Protein AF-A0A822AVG0-F1 (afdb_monomer_lite)

Secondary structure (DSSP, 8-state):
--EEEES---GGG---TTEEE-GGGTT-HHHHHHHHHHH--SEEEESS--B-HHHHHHHHHHS-TTSPEEEEESSS--TTB-HHHHHHTTEEEEE-TTTTHHHHHHHHHHHTTPPPTTS--EEEEE--SHHHHHHHHHHHHTT-EEEEE-GGG--S-HHHHHHHHHHTT--STTEEEPSSHHHHHTT-SEEEE---GGG--SGGGSB-HHHHHSSPTT-EEEE-S-GGGB-HHHHHHHHHHHHTTS-EEEE-STT---B-

Sequence (260 aa):
MQVLIAYPFKSEICNRDQLIYLPELVQDEPSLRVAIRQHRPHVIIVGNNSVESETLDLWRAIMSYDVQLTLIRRGSSLSRINVRRAKQLNINVLNTLSVNSRFVVEYMIEHLHLPNSDTCSTIGIIGSGAIGRRIAYRLSTAKHKVNVYSPSLTNPDESVRKKIRRSKGSDLPNINISMTPEQAVINATHVVIAVDADSVTNVNEQLSKEFFQIIPNGARIVSVTEFRVFAEVALDILIERVRQGQISARLDSHAFDIIT

Structure (mmCIF, N/CA/C/O backbone):
data_AF-A0A822AVG0-F1
#
_entry.id   AF-A0A822AVG0-F1
#
loop_
_atom_site.group_PDB
_atom_site.id
_atom_site.type_symbol
_atom_site.label_atom_id
_atom_site.label_alt_id
_atom_site.label_comp_id
_atom_site.label_asym_id
_atom_site.label_entity_id
_atom_site.label_seq_id
_atom_site.pdbx_PDB_ins_code
_atom_site.Cartn_x
_atom_site.Cartn_y
_atom_site.Cartn_z
_atom_site.occupancy
_atom_site.B_iso_or_equiv
_atom_site.auth_seq_id
_atom_site.auth_comp_id
_atom_site.auth_asym_id
_atom_site.auth_atom_id
_atom_site.pdbx_PDB_model_num
ATOM 1 N N . MET A 1 1 ? 5.640 -0.447 -33.059 1.00 82.62 1 MET A N 1
ATOM 2 C CA . MET A 1 1 ? 5.998 -0.304 -31.632 1.00 82.62 1 MET A CA 1
ATOM 3 C C . MET A 1 1 ? 5.853 -1.674 -30.989 1.00 82.62 1 MET A C 1
ATOM 5 O O . MET A 1 1 ? 4.733 -2.143 -30.884 1.00 82.62 1 MET A O 1
ATOM 9 N N . GLN A 1 2 ? 6.947 -2.343 -30.623 1.00 90.81 2 GLN A N 1
ATOM 10 C CA . GLN A 1 2 ? 6.867 -3.699 -30.054 1.00 90.81 2 GLN A CA 1
ATOM 11 C C . GLN A 1 2 ? 6.574 -3.666 -28.551 1.00 90.81 2 GLN A C 1
ATOM 13 O O . GLN A 1 2 ? 7.173 -2.867 -27.825 1.00 90.81 2 GLN A O 1
ATOM 18 N N . VAL A 1 3 ? 5.677 -4.537 -28.092 1.00 93.19 3 VAL A N 1
ATOM 19 C CA . VAL A 1 3 ? 5.259 -4.644 -26.690 1.00 93.19 3 VAL A CA 1
ATOM 20 C C . VAL A 1 3 ? 5.564 -6.047 -26.179 1.00 93.19 3 VAL A C 1
ATOM 22 O O . VAL A 1 3 ? 5.028 -7.013 -26.708 1.00 93.19 3 VAL A O 1
ATOM 25 N N . LEU A 1 4 ? 6.385 -6.156 -25.137 1.00 94.19 4 LEU A N 1
ATOM 26 C CA . LEU A 1 4 ? 6.641 -7.406 -24.424 1.00 94.19 4 LEU A CA 1
ATOM 27 C C . LEU A 1 4 ? 5.761 -7.478 -23.174 1.00 94.19 4 LEU A C 1
ATOM 29 O O . LEU A 1 4 ? 5.794 -6.576 -22.340 1.00 94.19 4 LEU A O 1
ATOM 33 N N . ILE A 1 5 ? 4.997 -8.554 -23.025 1.00 93.12 5 ILE A N 1
ATOM 34 C CA . ILE A 1 5 ? 4.143 -8.825 -21.869 1.00 93.12 5 ILE A CA 1
ATOM 35 C C . ILE A 1 5 ? 4.718 -10.023 -21.111 1.00 93.12 5 ILE A C 1
ATOM 37 O O . ILE A 1 5 ? 4.594 -11.160 -21.555 1.00 93.12 5 ILE A O 1
ATOM 41 N N . ALA A 1 6 ? 5.327 -9.750 -19.957 1.00 92.38 6 ALA A N 1
ATOM 42 C CA . ALA A 1 6 ? 6.040 -10.714 -19.117 1.00 92.38 6 ALA A CA 1
ATOM 43 C C . ALA A 1 6 ? 5.231 -11.105 -17.865 1.00 92.38 6 ALA A C 1
ATOM 45 O O . ALA A 1 6 ? 5.738 -11.074 -16.741 1.00 92.38 6 ALA A O 1
ATOM 46 N N . TYR A 1 7 ? 3.929 -11.364 -18.029 1.00 87.44 7 TYR A N 1
ATOM 47 C CA . TYR A 1 7 ? 3.066 -11.841 -16.947 1.00 87.44 7 TYR A CA 1
ATOM 48 C C . TYR A 1 7 ? 1.785 -12.520 -17.458 1.00 87.44 7 TYR A C 1
ATOM 50 O O . TYR A 1 7 ? 1.321 -12.206 -18.556 1.00 87.44 7 TYR A O 1
ATOM 58 N N . PRO A 1 8 ? 1.161 -13.405 -16.657 1.00 83.69 8 PRO A N 1
ATOM 59 C CA . PRO A 1 8 ? -0.116 -14.024 -17.007 1.00 83.69 8 PRO A CA 1
ATOM 60 C C . PRO A 1 8 ? -1.239 -12.993 -17.201 1.00 83.69 8 PRO A C 1
ATOM 62 O O . PRO A 1 8 ? -1.485 -12.151 -16.333 1.00 83.69 8 PRO A O 1
ATOM 65 N N . PHE A 1 9 ? -1.958 -13.083 -18.322 1.00 75.69 9 PHE A N 1
ATOM 66 C CA . PHE A 1 9 ? -3.086 -12.217 -18.664 1.00 75.69 9 PHE A CA 1
ATOM 67 C C . PHE A 1 9 ? -4.211 -13.059 -19.277 1.00 75.69 9 PHE A C 1
ATOM 69 O O . PHE A 1 9 ? -3.954 -14.138 -19.805 1.00 75.69 9 PHE A O 1
ATOM 76 N N . LYS A 1 10 ? -5.467 -12.593 -19.209 1.00 66.56 10 LYS A N 1
ATOM 77 C CA . LYS A 1 10 ? -6.568 -13.277 -19.908 1.00 66.56 10 LYS A CA 1
ATOM 78 C C . LYS A 1 10 ? -6.356 -13.142 -21.421 1.00 66.56 10 LYS A C 1
ATOM 80 O O . LYS A 1 10 ? -6.122 -12.042 -21.913 1.00 66.56 10 LYS A O 1
ATOM 85 N N . SER A 1 11 ? -6.425 -14.258 -22.141 1.00 54.50 11 SER A N 1
ATOM 86 C CA . SER A 1 11 ? -5.959 -14.455 -23.527 1.00 54.50 11 SER A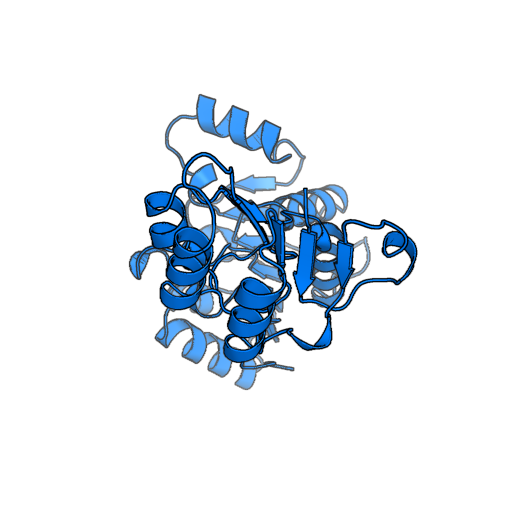 CA 1
ATOM 87 C C . SER A 1 11 ? -6.578 -13.540 -24.597 1.00 54.50 11 SER A C 1
ATOM 89 O O . SER A 1 11 ? -6.061 -13.463 -25.708 1.00 54.50 11 SER A O 1
ATOM 91 N N . GLU A 1 12 ? -7.628 -12.791 -24.269 1.00 62.69 12 GLU A N 1
ATOM 92 C CA . GLU A 1 12 ? -8.439 -11.988 -25.197 1.00 62.69 12 GLU A CA 1
ATOM 93 C C . GLU A 1 12 ? -7.701 -10.787 -25.832 1.00 62.69 12 GLU A C 1
ATOM 95 O O . GLU A 1 12 ? -8.179 -10.233 -26.818 1.00 62.69 12 GLU A O 1
ATOM 100 N N . ILE A 1 13 ? -6.528 -10.383 -25.321 1.00 58.72 13 ILE A N 1
ATOM 101 C CA . ILE A 1 13 ? -5.760 -9.223 -25.834 1.00 58.72 13 ILE A CA 1
ATOM 102 C C . ILE A 1 13 ? -4.625 -9.625 -26.809 1.00 58.72 13 ILE A C 1
ATOM 104 O O . ILE A 1 13 ? -4.024 -8.763 -27.449 1.00 58.72 13 ILE A O 1
ATOM 108 N N . CYS A 1 14 ? -4.340 -10.920 -26.991 1.00 55.25 14 CYS A N 1
ATOM 109 C CA . CYS A 1 14 ? -3.080 -11.373 -27.607 1.00 55.25 14 CYS A CA 1
ATOM 110 C C . CYS A 1 14 ? -3.028 -11.3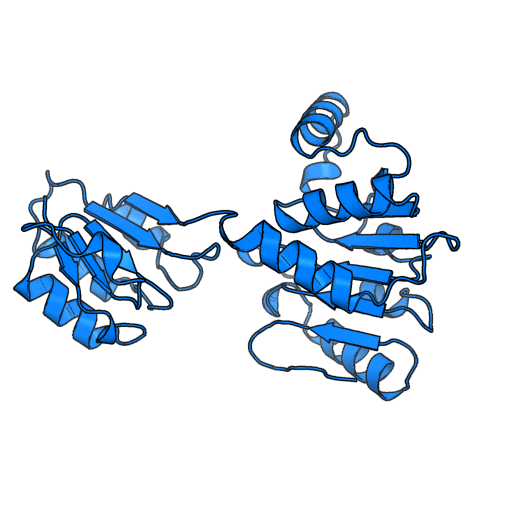78 -29.151 1.00 55.25 14 CYS A C 1
ATOM 112 O O . CYS A 1 14 ? -1.978 -11.679 -29.707 1.00 55.25 14 CYS A O 1
ATOM 114 N N . ASN A 1 15 ? -4.091 -10.996 -29.865 1.00 55.25 15 ASN A N 1
ATOM 115 C CA . ASN A 1 15 ? -4.113 -11.024 -31.339 1.00 55.25 15 ASN A CA 1
ATOM 116 C C . ASN A 1 15 ? -3.668 -9.699 -31.979 1.00 55.25 15 ASN A C 1
ATOM 118 O O . ASN A 1 15 ? -4.437 -9.054 -32.694 1.00 55.25 15 ASN A O 1
ATOM 122 N N . ARG A 1 16 ? -2.433 -9.256 -31.717 1.00 66.88 16 ARG A N 1
ATOM 123 C CA . ARG A 1 16 ? -1.828 -8.122 -32.439 1.00 66.88 16 ARG A CA 1
ATOM 124 C C . ARG A 1 16 ? -0.379 -8.434 -32.796 1.00 66.88 16 ARG A C 1
ATOM 126 O O . ARG A 1 16 ? 0.407 -8.708 -31.899 1.00 66.88 16 ARG A O 1
ATOM 133 N N . ASP A 1 17 ? -0.010 -8.274 -34.068 1.00 68.00 17 ASP A N 1
ATOM 134 C CA . ASP A 1 17 ? 1.310 -8.615 -34.647 1.00 68.00 17 ASP A CA 1
ATOM 135 C C . ASP A 1 17 ? 2.531 -7.938 -33.983 1.00 68.00 17 ASP A C 1
ATOM 137 O O . ASP A 1 17 ? 3.675 -8.237 -34.308 1.00 68.00 17 ASP A O 1
ATOM 141 N N . GLN A 1 18 ? 2.313 -6.995 -33.063 1.00 80.88 18 GLN A N 1
ATOM 142 C CA . GLN A 1 18 ? 3.363 -6.255 -32.352 1.00 80.88 18 GLN A CA 1
ATOM 143 C C . GLN A 1 18 ? 3.478 -6.637 -30.867 1.00 80.88 18 GLN A C 1
ATOM 145 O O . GLN A 1 18 ? 4.214 -5.984 -30.123 1.00 80.88 18 GLN A O 1
ATOM 150 N N . LEU A 1 19 ? 2.733 -7.654 -30.427 1.00 87.81 19 LEU A N 1
ATOM 151 C CA . LEU A 1 19 ? 2.650 -8.090 -29.038 1.00 87.81 19 LEU A CA 1
ATOM 152 C C . LEU A 1 19 ? 3.387 -9.423 -28.866 1.00 87.81 19 LEU A C 1
ATOM 154 O O . LEU A 1 19 ? 3.041 -10.427 -29.478 1.00 87.81 19 LEU A O 1
ATOM 158 N N . ILE A 1 20 ? 4.398 -9.419 -28.005 1.00 91.56 20 ILE A N 1
ATOM 159 C CA . ILE A 1 20 ? 5.159 -10.598 -27.596 1.00 91.56 20 ILE A CA 1
ATOM 160 C C . ILE A 1 20 ? 4.657 -11.001 -26.216 1.00 91.56 20 ILE A C 1
ATOM 162 O O . ILE A 1 20 ? 4.825 -10.258 -25.247 1.00 91.56 20 ILE A O 1
ATOM 166 N N . TYR A 1 21 ? 3.996 -12.150 -26.135 1.00 91.62 21 TYR A N 1
ATOM 167 C CA . TYR A 1 21 ? 3.395 -12.651 -24.906 1.00 91.62 21 TYR A CA 1
ATOM 168 C C . TYR A 1 21 ? 4.228 -13.802 -24.344 1.00 91.62 21 TYR A C 1
ATOM 170 O O . TYR A 1 21 ? 4.223 -14.887 -24.914 1.00 91.62 21 TYR A O 1
ATOM 178 N N . LEU A 1 22 ? 4.938 -13.542 -23.243 1.00 92.06 22 LEU A N 1
ATOM 179 C CA . LEU A 1 22 ? 5.837 -14.489 -22.575 1.00 92.06 22 LEU A CA 1
ATOM 180 C C . LEU A 1 22 ? 5.531 -14.497 -21.062 1.00 92.06 22 LEU A C 1
ATOM 182 O O . LEU A 1 22 ? 6.293 -13.950 -20.256 1.00 92.06 22 LEU A O 1
ATOM 186 N N . PRO A 1 23 ? 4.351 -15.002 -20.649 1.00 89.62 23 PRO A N 1
ATOM 187 C CA . PRO A 1 23 ? 3.903 -14.968 -19.255 1.00 89.62 23 PRO A CA 1
ATOM 188 C C . PRO A 1 23 ? 4.793 -15.760 -18.294 1.00 89.62 23 PRO A C 1
ATOM 190 O O . PRO A 1 23 ? 4.813 -15.452 -17.102 1.00 89.62 23 PRO A O 1
ATOM 193 N N . GLU A 1 24 ? 5.523 -16.749 -18.802 1.00 91.12 24 GLU A N 1
ATOM 194 C CA . GLU A 1 24 ? 6.489 -17.569 -18.075 1.00 91.12 24 GLU A CA 1
ATOM 195 C C . GLU A 1 24 ? 7.666 -16.761 -17.522 1.00 91.12 24 GLU A C 1
ATOM 197 O O . GLU A 1 24 ? 8.296 -17.189 -16.563 1.00 91.12 24 GLU A O 1
ATOM 202 N N . LEU A 1 25 ? 7.918 -15.559 -18.053 1.00 91.62 25 LEU A N 1
ATOM 203 C CA . LEU A 1 25 ? 8.977 -14.672 -17.568 1.00 91.62 25 LEU A CA 1
ATOM 204 C C . LEU A 1 25 ? 8.644 -14.006 -16.229 1.00 91.62 25 LEU A C 1
ATOM 206 O O . LEU A 1 25 ? 9.452 -13.236 -15.711 1.00 91.62 25 LEU A O 1
ATOM 210 N N . VAL A 1 26 ? 7.449 -14.216 -15.670 1.00 88.25 26 VAL A N 1
ATOM 211 C CA . VAL A 1 26 ? 7.067 -13.631 -14.381 1.00 88.25 26 VAL A CA 1
ATOM 212 C C . VAL A 1 26 ? 8.057 -14.056 -13.290 1.00 88.25 26 VAL A C 1
ATOM 214 O O . VAL A 1 26 ? 8.331 -15.233 -13.114 1.00 88.25 26 VAL A O 1
ATOM 217 N N . GLN A 1 27 ? 8.604 -13.085 -12.553 1.00 87.56 27 GLN A N 1
ATOM 218 C CA . GLN A 1 27 ? 9.637 -13.301 -11.520 1.00 87.56 27 GLN A CA 1
ATOM 219 C C . GLN A 1 27 ? 10.991 -13.863 -12.012 1.00 87.56 27 GLN A C 1
ATOM 221 O O . GLN A 1 27 ? 11.903 -13.965 -11.197 1.00 87.56 27 GLN A O 1
ATOM 226 N N . ASP A 1 28 ? 11.175 -14.120 -13.310 1.00 92.44 28 ASP A N 1
ATOM 227 C CA . ASP A 1 28 ? 12.444 -14.569 -13.898 1.00 92.44 28 ASP A CA 1
ATOM 228 C C . ASP A 1 28 ? 13.149 -13.409 -14.621 1.00 92.44 28 ASP A C 1
ATOM 230 O O . ASP A 1 28 ? 12.998 -13.176 -15.823 1.00 92.44 28 ASP A O 1
ATOM 234 N N . GLU A 1 29 ? 13.894 -12.614 -13.853 1.00 92.56 29 GLU A N 1
ATOM 235 C CA . GLU A 1 29 ? 14.607 -11.453 -14.387 1.00 92.56 29 GLU A CA 1
ATOM 236 C C . GLU A 1 29 ? 15.725 -11.814 -15.395 1.00 92.56 29 GLU A C 1
ATOM 238 O O . GLU A 1 29 ? 15.829 -11.137 -16.425 1.00 92.56 29 GLU A O 1
ATOM 243 N N . PRO A 1 30 ? 16.548 -12.864 -15.186 1.00 95.56 30 PRO A N 1
ATOM 244 C CA . PRO A 1 30 ? 17.511 -13.309 -16.194 1.00 95.56 30 PRO A CA 1
ATOM 245 C C . PRO A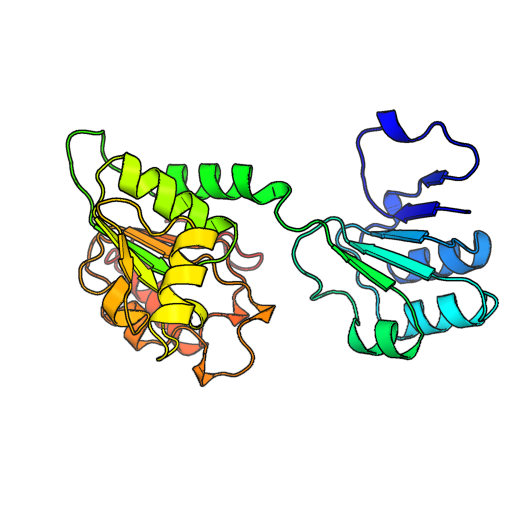 1 30 ? 16.869 -13.634 -17.548 1.00 95.56 30 PRO A C 1
ATOM 247 O O . PRO A 1 30 ? 17.327 -13.123 -18.575 1.00 95.56 30 PRO A O 1
ATOM 250 N N . SER A 1 31 ? 15.783 -14.412 -17.568 1.00 96.00 31 SER A N 1
ATOM 251 C CA . SER A 1 31 ? 15.084 -14.736 -18.819 1.00 96.00 31 SER A CA 1
ATOM 252 C C . SER A 1 31 ? 14.402 -13.506 -19.424 1.00 96.00 31 SER A C 1
ATOM 254 O O . SER A 1 31 ? 14.393 -13.342 -20.646 1.00 96.00 31 SER A O 1
ATOM 256 N N . LEU A 1 32 ? 13.924 -12.570 -18.594 1.00 96.62 32 LEU A N 1
ATOM 257 C CA . LEU A 1 32 ? 13.435 -11.273 -19.065 1.00 96.62 32 LEU A CA 1
ATOM 258 C C . LEU A 1 32 ? 14.524 -10.491 -19.820 1.00 96.62 32 LEU A C 1
ATOM 260 O O . LEU A 1 32 ? 14.247 -9.953 -20.892 1.00 96.62 32 LEU A O 1
ATOM 264 N N . ARG A 1 33 ? 15.774 -10.466 -19.334 1.00 97.19 33 ARG A N 1
ATOM 265 C CA . ARG A 1 33 ? 16.897 -9.830 -20.055 1.00 97.19 33 ARG A CA 1
ATOM 266 C C . ARG A 1 33 ? 17.169 -10.494 -21.404 1.00 97.19 33 ARG A C 1
ATOM 268 O O . ARG A 1 33 ? 17.451 -9.792 -22.379 1.00 97.19 33 ARG A O 1
ATOM 275 N N . VAL A 1 34 ? 17.074 -11.822 -21.478 1.00 97.25 34 VAL A N 1
ATOM 276 C CA . VAL A 1 34 ? 17.221 -12.567 -22.740 1.00 97.25 34 VAL A CA 1
ATOM 277 C C . VAL A 1 34 ? 16.126 -12.163 -23.730 1.00 97.25 34 VAL A C 1
ATOM 279 O O . VAL A 1 34 ? 16.442 -11.773 -24.856 1.00 97.25 34 VAL A O 1
ATOM 282 N N . ALA A 1 35 ? 14.865 -12.147 -23.295 1.00 96.12 35 ALA A N 1
ATOM 283 C CA . ALA A 1 35 ? 13.735 -11.738 -24.126 1.00 96.12 35 ALA A CA 1
ATOM 284 C C . ALA A 1 35 ? 13.864 -10.282 -24.610 1.00 96.12 35 ALA A C 1
ATOM 286 O O . ALA A 1 35 ? 13.612 -9.982 -25.778 1.00 96.12 35 ALA A O 1
ATOM 287 N N . ILE A 1 36 ? 14.329 -9.369 -23.749 1.00 96.94 36 ILE A N 1
ATOM 288 C CA . ILE A 1 36 ? 14.591 -7.972 -24.122 1.00 96.94 36 ILE A CA 1
ATOM 289 C C . ILE A 1 36 ? 15.630 -7.889 -25.250 1.00 96.94 36 ILE A C 1
ATOM 291 O O . ILE A 1 36 ? 15.407 -7.166 -26.223 1.00 96.94 36 ILE A O 1
ATOM 295 N N . ARG A 1 37 ? 16.735 -8.649 -25.172 1.00 96.62 37 ARG A N 1
ATOM 296 C CA . ARG A 1 37 ? 17.758 -8.686 -26.238 1.00 96.62 37 ARG A CA 1
ATOM 297 C C . ARG A 1 37 ? 17.200 -9.207 -27.559 1.00 96.62 37 ARG A C 1
ATOM 299 O O . ARG A 1 37 ? 17.516 -8.647 -28.608 1.00 96.62 37 ARG A O 1
ATOM 306 N N . GLN A 1 38 ? 16.410 -10.277 -27.496 1.00 95.81 38 GLN A N 1
ATOM 307 C CA . GLN A 1 38 ? 15.860 -10.952 -28.671 1.00 95.81 38 GLN A CA 1
ATOM 308 C C . GLN A 1 38 ? 14.816 -10.096 -29.386 1.00 95.81 38 GLN A C 1
ATOM 310 O O . GLN A 1 38 ? 14.837 -9.989 -30.610 1.00 95.81 38 GLN A O 1
ATOM 315 N N . HIS A 1 39 ? 13.932 -9.457 -28.623 1.00 94.62 39 HIS A N 1
ATOM 316 C CA . HIS A 1 39 ? 12.754 -8.805 -29.180 1.00 94.62 39 HIS A CA 1
ATOM 317 C C . HIS A 1 39 ? 12.850 -7.282 -29.263 1.00 94.62 39 HIS A C 1
ATOM 319 O O . HIS A 1 39 ? 12.090 -6.669 -30.002 1.00 94.62 39 HIS A O 1
ATOM 325 N N . ARG A 1 40 ? 13.779 -6.647 -28.537 1.00 94.88 40 ARG A N 1
ATOM 326 C CA . ARG A 1 40 ? 13.971 -5.184 -28.547 1.00 94.88 40 ARG A CA 1
ATOM 327 C C . ARG A 1 40 ? 12.648 -4.407 -28.363 1.00 94.88 40 ARG A C 1
ATOM 329 O O . ARG A 1 40 ? 12.273 -3.577 -29.202 1.00 94.88 40 ARG A O 1
ATOM 336 N N . PRO A 1 41 ? 11.889 -4.691 -27.287 1.00 95.69 41 PRO A N 1
ATOM 337 C CA . PRO A 1 41 ? 10.585 -4.077 -27.078 1.00 95.69 41 PRO A CA 1
ATOM 338 C C . PRO A 1 41 ? 10.710 -2.570 -26.822 1.00 95.69 41 PRO A C 1
ATOM 340 O O . PRO A 1 41 ? 11.667 -2.101 -26.214 1.00 95.69 41 PRO A O 1
ATOM 343 N N . HIS A 1 42 ? 9.708 -1.804 -27.248 1.00 95.94 42 HIS A N 1
ATOM 344 C CA . HIS A 1 42 ? 9.568 -0.380 -26.909 1.00 95.94 42 HIS A CA 1
ATOM 345 C C . HIS A 1 42 ? 8.819 -0.214 -25.582 1.00 95.94 42 HIS A C 1
ATOM 347 O O . HIS A 1 42 ? 9.052 0.723 -24.819 1.00 95.94 42 HIS A O 1
ATOM 353 N N . VAL A 1 43 ? 7.914 -1.153 -25.302 1.00 95.88 43 VAL A N 1
ATOM 354 C CA . VAL A 1 43 ? 7.126 -1.206 -24.076 1.00 95.88 43 VAL A CA 1
ATOM 355 C C . VAL A 1 43 ? 7.301 -2.576 -23.444 1.00 95.88 43 VAL A C 1
ATOM 357 O O . VAL A 1 43 ? 7.163 -3.589 -24.127 1.00 95.88 43 VAL A O 1
ATOM 360 N N . ILE A 1 44 ? 7.568 -2.613 -22.144 1.00 96.06 44 ILE A N 1
ATOM 361 C CA . ILE A 1 44 ? 7.569 -3.850 -21.361 1.00 96.06 44 ILE A CA 1
ATOM 362 C C . ILE A 1 44 ? 6.459 -3.739 -20.327 1.00 96.06 44 ILE A C 1
ATOM 364 O O . ILE A 1 44 ? 6.390 -2.755 -19.593 1.00 96.06 44 ILE A O 1
ATOM 368 N N . ILE A 1 45 ? 5.595 -4.746 -20.254 1.00 93.88 45 ILE A N 1
ATOM 369 C CA . ILE A 1 45 ? 4.560 -4.859 -19.232 1.00 93.88 45 ILE A CA 1
ATOM 370 C C . ILE A 1 45 ? 4.915 -6.020 -18.311 1.00 93.88 45 ILE A C 1
ATOM 372 O O . ILE A 1 45 ? 4.988 -7.166 -18.753 1.00 93.88 45 ILE A O 1
ATOM 376 N N . VAL A 1 46 ? 5.120 -5.723 -17.030 1.00 94.00 46 VAL A N 1
ATOM 377 C CA . VAL A 1 46 ? 5.551 -6.695 -16.018 1.00 94.00 46 VAL A CA 1
ATOM 378 C C . VAL A 1 46 ? 4.504 -6.918 -14.932 1.00 94.00 46 VAL A C 1
ATOM 380 O O . VAL A 1 46 ? 3.793 -6.006 -14.488 1.00 94.00 46 VAL A O 1
ATOM 383 N N . GLY A 1 47 ? 4.454 -8.161 -14.465 1.00 88.69 47 GLY A N 1
ATOM 384 C CA . GLY A 1 47 ? 3.755 -8.578 -13.260 1.00 88.69 47 GLY A CA 1
ATOM 385 C C . GLY A 1 47 ? 4.677 -8.393 -12.062 1.00 88.69 47 GLY A C 1
ATOM 386 O O . GLY A 1 47 ? 5.247 -7.323 -11.874 1.00 88.69 47 GLY A O 1
ATOM 387 N N . ASN A 1 48 ? 4.841 -9.428 -11.243 1.00 85.31 48 ASN A N 1
ATOM 388 C CA . ASN A 1 48 ? 5.625 -9.369 -10.005 1.00 85.31 48 ASN A CA 1
ATOM 389 C C . ASN A 1 48 ? 7.158 -9.454 -10.203 1.00 85.31 48 ASN A C 1
ATOM 391 O O . ASN A 1 48 ? 7.877 -9.890 -9.303 1.00 85.31 48 ASN A O 1
ATOM 395 N N . ASN A 1 49 ? 7.654 -9.089 -11.384 1.00 91.38 49 ASN A N 1
ATOM 396 C CA . ASN A 1 49 ? 9.066 -9.142 -11.755 1.00 91.38 49 ASN A CA 1
ATOM 397 C C . ASN A 1 49 ? 9.899 -8.141 -10.944 1.00 91.38 49 ASN A C 1
ATOM 399 O O . ASN A 1 49 ? 9.417 -7.041 -10.663 1.00 91.38 49 ASN A O 1
ATOM 403 N N . SER A 1 50 ? 11.147 -8.513 -10.632 1.00 91.50 50 SER A N 1
ATOM 404 C CA . SER A 1 50 ? 12.185 -7.519 -10.337 1.00 91.50 50 SER A CA 1
ATOM 405 C C . SER A 1 50 ? 12.689 -6.926 -11.645 1.00 91.50 50 SER A C 1
ATOM 407 O O . SER A 1 50 ? 12.839 -7.648 -12.632 1.00 91.50 50 SER A O 1
ATOM 409 N N . VAL A 1 51 ? 12.893 -5.613 -11.665 1.00 95.81 51 VAL A N 1
ATOM 410 C CA . VAL A 1 51 ? 13.505 -4.893 -12.784 1.00 95.81 51 VAL A CA 1
ATOM 411 C C . VAL A 1 51 ? 14.585 -3.984 -12.213 1.00 95.81 51 VAL A C 1
ATOM 413 O O . VAL A 1 51 ? 14.350 -2.815 -11.885 1.00 95.81 51 VAL A O 1
ATOM 416 N N . GLU A 1 52 ? 15.767 -4.568 -12.065 1.00 95.81 52 GLU A N 1
ATOM 417 C CA . GLU A 1 52 ? 16.946 -3.939 -11.490 1.00 95.81 52 GLU A CA 1
ATOM 418 C C . GLU A 1 52 ? 17.694 -3.075 -12.511 1.00 95.81 52 GLU A C 1
ATOM 420 O O . GLU A 1 52 ? 17.413 -3.079 -13.716 1.00 95.81 52 GLU A O 1
ATOM 425 N N . SER A 1 53 ? 18.691 -2.331 -12.022 1.00 97.38 53 SER A N 1
ATOM 426 C CA . SER A 1 53 ? 19.535 -1.462 -12.851 1.00 97.38 53 SER A CA 1
ATOM 427 C C . SER A 1 53 ? 20.129 -2.190 -14.054 1.00 97.38 53 SER A C 1
ATOM 429 O O . SER A 1 53 ? 20.064 -1.655 -15.153 1.00 97.38 53 SER A O 1
ATOM 431 N N . GLU A 1 54 ? 20.631 -3.417 -13.873 1.00 97.12 54 GLU A N 1
ATOM 432 C CA . GLU A 1 54 ? 21.248 -4.204 -14.950 1.00 97.12 54 GLU A CA 1
ATOM 433 C C . GLU A 1 54 ? 20.275 -4.439 -16.116 1.00 97.12 54 GLU A C 1
ATOM 435 O O . GLU A 1 54 ? 20.630 -4.272 -17.284 1.00 97.12 54 GLU A O 1
ATOM 440 N N . THR A 1 55 ? 19.022 -4.777 -15.806 1.00 97.88 55 THR A N 1
ATOM 441 C CA . THR A 1 55 ? 17.974 -5.005 -16.804 1.00 97.88 55 THR A CA 1
ATOM 442 C C . THR A 1 55 ? 17.619 -3.711 -17.540 1.00 97.88 55 THR A C 1
ATOM 444 O O . THR A 1 55 ? 17.477 -3.715 -18.765 1.00 97.88 55 THR A O 1
ATOM 447 N N . LEU A 1 56 ? 17.524 -2.589 -16.820 1.00 98.19 56 LEU A N 1
ATOM 448 C CA . LEU A 1 56 ? 17.235 -1.273 -17.401 1.00 98.19 56 LEU A CA 1
ATOM 449 C C . LEU A 1 56 ? 18.389 -0.756 -18.273 1.00 98.19 56 LEU A C 1
ATOM 451 O O . LEU A 1 56 ? 18.147 -0.226 -19.358 1.00 98.19 56 LEU A O 1
ATOM 455 N N . ASP A 1 57 ? 19.628 -0.936 -17.816 1.00 97.75 57 ASP A N 1
ATOM 456 C CA . ASP A 1 57 ? 20.852 -0.557 -18.524 1.00 97.75 57 ASP A CA 1
ATOM 457 C C . ASP A 1 57 ? 20.979 -1.324 -19.834 1.00 97.75 57 ASP A C 1
ATOM 459 O O . ASP A 1 57 ? 21.178 -0.727 -20.892 1.00 97.75 57 ASP A O 1
ATOM 463 N N . LEU A 1 58 ? 20.780 -2.642 -19.776 1.00 97.62 58 LEU A N 1
ATOM 464 C CA . LEU A 1 58 ? 20.742 -3.500 -20.952 1.00 97.62 58 LEU A CA 1
ATOM 465 C C . LEU A 1 58 ? 19.667 -3.046 -21.934 1.00 97.62 58 LEU A C 1
ATOM 467 O O . LEU A 1 58 ? 19.948 -2.914 -23.123 1.00 97.62 58 LEU A O 1
ATOM 471 N N . TRP A 1 59 ? 18.447 -2.798 -21.451 1.00 97.62 59 TRP A N 1
ATOM 472 C CA . TRP A 1 59 ? 17.342 -2.414 -22.321 1.00 97.62 59 TRP A CA 1
ATOM 473 C C . TRP A 1 59 ? 17.608 -1.080 -23.016 1.00 97.62 59 TRP A C 1
ATOM 475 O O . TRP A 1 59 ? 17.397 -0.958 -24.222 1.00 97.62 59 TRP A O 1
ATOM 485 N N . ARG A 1 60 ? 18.139 -0.096 -22.286 1.00 96.50 60 ARG A N 1
ATOM 486 C CA . ARG A 1 60 ? 18.518 1.185 -22.876 1.00 96.50 60 ARG A CA 1
ATOM 487 C C . ARG A 1 60 ? 19.677 1.045 -23.861 1.00 96.50 60 ARG A C 1
ATOM 489 O O . ARG A 1 60 ? 19.634 1.687 -24.898 1.00 96.50 60 ARG A O 1
ATOM 496 N N . ALA A 1 61 ? 20.682 0.221 -23.571 1.00 96.19 61 ALA A N 1
ATOM 497 C CA . ALA A 1 61 ? 21.862 0.070 -24.423 1.00 96.19 61 ALA A CA 1
ATOM 498 C C . ALA A 1 61 ? 21.560 -0.570 -25.789 1.00 96.19 61 ALA A C 1
ATOM 500 O O . ALA A 1 61 ? 22.242 -0.275 -26.767 1.00 96.19 61 ALA A O 1
ATOM 501 N N . ILE A 1 62 ? 20.556 -1.449 -25.870 1.00 95.38 62 ILE A N 1
ATOM 502 C CA . ILE A 1 62 ? 20.186 -2.121 -27.129 1.00 95.38 62 ILE A CA 1
ATOM 503 C C . ILE A 1 62 ? 19.180 -1.332 -27.979 1.00 95.38 62 ILE A C 1
ATOM 505 O O . ILE A 1 62 ? 18.910 -1.722 -29.116 1.00 95.38 62 ILE A O 1
ATOM 509 N N . MET A 1 63 ? 18.600 -0.266 -27.424 1.00 94.50 63 MET A N 1
ATOM 510 C CA . MET A 1 63 ? 17.619 0.591 -28.087 1.00 94.50 63 MET A CA 1
ATOM 511 C C . MET A 1 63 ? 18.259 1.937 -28.420 1.00 94.50 63 MET A C 1
ATOM 513 O O . MET A 1 63 ? 19.032 2.478 -27.632 1.00 94.50 63 MET A O 1
ATOM 517 N N . SER A 1 64 ? 17.915 2.519 -29.567 1.00 86.81 64 SER A N 1
ATOM 518 C CA . SER A 1 64 ? 18.377 3.866 -29.906 1.00 86.81 64 SER A CA 1
ATOM 519 C C . SER A 1 64 ? 17.892 4.891 -28.866 1.00 86.81 64 SER A C 1
ATOM 521 O O . SER A 1 64 ? 16.804 4.759 -28.297 1.00 86.81 64 SER A O 1
ATOM 523 N N . TYR A 1 65 ? 18.715 5.902 -28.571 1.00 82.62 65 TYR A N 1
ATOM 524 C CA . TYR A 1 65 ? 18.454 6.855 -27.481 1.00 82.62 65 TYR A CA 1
ATOM 525 C C . TYR A 1 65 ? 17.211 7.734 -27.719 1.00 82.62 65 TYR A C 1
ATOM 527 O O . TYR A 1 65 ? 16.562 8.165 -26.770 1.00 82.62 65 TYR A O 1
ATOM 535 N N . ASP A 1 66 ? 16.857 7.957 -28.982 1.00 86.12 66 ASP A N 1
ATOM 536 C CA . ASP A 1 66 ? 15.667 8.675 -29.447 1.00 86.12 66 ASP A CA 1
ATOM 537 C C . ASP A 1 66 ? 14.358 7.894 -29.234 1.00 86.12 66 ASP A C 1
ATOM 539 O O . ASP A 1 66 ? 13.272 8.475 -29.266 1.00 86.12 66 ASP A O 1
ATOM 543 N N . VAL A 1 67 ? 14.436 6.588 -28.962 1.00 90.81 67 VAL A N 1
ATOM 544 C CA . VAL A 1 67 ? 13.255 5.768 -28.693 1.00 90.81 67 VAL A CA 1
ATOM 545 C C . VAL A 1 67 ? 12.794 5.958 -27.250 1.00 90.81 67 VAL A C 1
ATOM 547 O O . VAL A 1 67 ? 13.485 5.615 -26.281 1.00 90.81 67 VAL A O 1
ATOM 550 N N . GLN A 1 68 ? 11.558 6.429 -27.099 1.00 94.31 68 GLN A N 1
ATOM 551 C CA . GLN A 1 68 ? 10.887 6.450 -25.806 1.00 94.31 68 GLN A CA 1
ATOM 552 C C . GLN A 1 68 ? 10.582 5.017 -25.352 1.00 94.31 68 GLN A C 1
ATOM 554 O O . GLN A 1 68 ? 9.777 4.317 -25.966 1.00 94.31 68 GLN A O 1
ATOM 559 N N . LEU A 1 69 ? 11.190 4.598 -24.241 1.00 97.75 69 LEU A N 1
ATOM 560 C CA . LEU A 1 69 ? 10.903 3.308 -23.610 1.00 97.75 69 LEU A CA 1
ATOM 561 C C . LEU A 1 69 ? 9.901 3.495 -22.477 1.00 97.75 69 LEU A C 1
ATOM 563 O O . LEU A 1 69 ? 9.950 4.501 -21.759 1.00 97.75 69 LEU A O 1
ATOM 567 N N . THR A 1 70 ? 8.997 2.527 -22.325 1.00 97.81 70 THR A N 1
ATOM 568 C CA . THR A 1 70 ? 7.965 2.545 -21.280 1.00 97.81 70 THR A CA 1
ATOM 569 C C . THR A 1 70 ? 7.876 1.206 -20.557 1.00 97.81 70 THR A C 1
ATOM 571 O O . THR A 1 70 ? 7.550 0.187 -21.160 1.00 97.81 70 THR A O 1
ATOM 574 N N . LEU A 1 71 ? 8.124 1.209 -19.251 1.00 97.06 71 LEU A N 1
ATOM 575 C CA . LEU A 1 71 ? 7.897 0.078 -18.357 1.00 97.06 71 LEU A CA 1
ATOM 576 C C . LEU A 1 71 ? 6.546 0.248 -17.659 1.00 97.06 71 LEU A C 1
ATOM 578 O O . LEU A 1 71 ? 6.327 1.236 -16.962 1.00 97.06 71 LEU A O 1
ATOM 582 N N . ILE A 1 72 ? 5.647 -0.719 -17.818 1.00 93.94 72 ILE A N 1
ATOM 583 C CA . ILE A 1 72 ? 4.330 -0.724 -17.180 1.00 93.94 72 ILE A CA 1
ATOM 584 C C . ILE A 1 72 ? 4.269 -1.864 -16.162 1.00 93.94 72 ILE A C 1
ATOM 586 O O . ILE A 1 72 ? 4.307 -3.039 -16.514 1.00 93.94 72 ILE A O 1
ATOM 590 N N . ARG A 1 73 ? 4.107 -1.530 -14.884 1.00 91.75 73 ARG A N 1
ATOM 591 C CA . ARG A 1 73 ? 3.865 -2.484 -13.799 1.00 91.75 73 ARG A CA 1
ATOM 592 C C . ARG A 1 73 ? 2.366 -2.734 -13.628 1.00 91.75 73 ARG A C 1
ATOM 594 O O . ARG A 1 73 ? 1.621 -1.832 -13.243 1.00 91.75 73 ARG A O 1
ATOM 601 N N . ARG A 1 74 ? 1.913 -3.979 -13.809 1.00 86.50 74 ARG A N 1
ATOM 602 C CA . ARG A 1 74 ? 0.548 -4.416 -13.446 1.00 86.50 74 ARG A CA 1
ATOM 603 C C . ARG A 1 74 ? 0.440 -4.638 -11.933 1.00 86.50 74 ARG A C 1
ATOM 605 O O . ARG A 1 74 ? 0.424 -5.765 -11.436 1.00 86.50 74 ARG A O 1
ATOM 612 N N . GLY A 1 75 ? 0.408 -3.554 -11.180 1.00 78.25 75 GLY A N 1
ATOM 613 C CA . GLY A 1 75 ? 0.306 -3.517 -9.723 1.00 78.25 75 GLY A CA 1
ATOM 614 C C . GLY A 1 75 ? 0.314 -2.073 -9.237 1.00 78.25 75 GLY A C 1
ATOM 615 O O . GLY A 1 75 ? 0.526 -1.165 -10.035 1.00 78.25 75 GLY A O 1
ATOM 616 N N . SER A 1 76 ? 0.055 -1.849 -7.951 1.00 72.94 76 SER A N 1
ATOM 617 C CA . SER A 1 76 ? 0.161 -0.516 -7.344 1.00 72.94 76 SER A CA 1
ATOM 618 C C . SER A 1 76 ? 1.583 -0.195 -6.889 1.00 72.94 76 SER A C 1
ATOM 620 O O . SER A 1 76 ? 2.014 0.937 -7.058 1.00 72.94 76 SER A O 1
ATOM 622 N N . SER A 1 77 ? 2.314 -1.174 -6.355 1.00 80.12 77 SER A N 1
ATOM 623 C CA . SER A 1 77 ? 3.671 -0.966 -5.839 1.00 80.12 77 SER A CA 1
ATOM 624 C C . SER A 1 77 ? 4.722 -1.003 -6.952 1.00 80.12 77 SER A C 1
ATOM 626 O O . SER A 1 77 ? 4.655 -1.843 -7.858 1.00 80.12 77 SER A O 1
ATOM 628 N N . LEU A 1 78 ? 5.697 -0.096 -6.856 1.00 86.00 78 LEU A N 1
ATOM 629 C CA . LEU A 1 78 ? 6.889 -0.033 -7.705 1.00 86.00 78 LEU A CA 1
ATOM 630 C C . LEU A 1 78 ? 8.148 -0.538 -6.978 1.00 86.00 78 LEU A C 1
ATOM 632 O O . LEU A 1 78 ? 9.237 -0.425 -7.527 1.00 86.00 78 LEU A O 1
ATOM 636 N N . SER A 1 79 ? 8.018 -1.130 -5.785 1.00 83.00 79 SER A N 1
ATOM 637 C CA . SER A 1 79 ? 9.148 -1.524 -4.925 1.00 83.00 79 SER A CA 1
ATOM 638 C C . SER A 1 79 ? 10.141 -2.505 -5.563 1.00 83.00 79 SER A C 1
ATOM 640 O O . SER A 1 79 ? 11.301 -2.546 -5.170 1.00 83.00 79 SER A O 1
ATOM 642 N N . ARG A 1 80 ? 9.703 -3.271 -6.569 1.00 88.31 80 ARG A N 1
ATOM 643 C CA . ARG A 1 80 ? 10.529 -4.215 -7.346 1.00 88.31 80 ARG A CA 1
ATOM 644 C C . ARG A 1 80 ? 11.124 -3.614 -8.622 1.00 88.31 80 ARG A C 1
ATOM 646 O O . ARG A 1 80 ? 11.621 -4.334 -9.478 1.00 88.31 80 ARG A O 1
ATOM 653 N N . ILE A 1 81 ? 11.002 -2.305 -8.811 1.00 93.75 81 ILE A N 1
ATOM 654 C CA . ILE A 1 81 ? 11.503 -1.602 -9.989 1.00 93.75 81 ILE A CA 1
ATOM 655 C C . ILE A 1 81 ? 12.483 -0.539 -9.520 1.00 93.75 81 ILE A C 1
ATOM 657 O O . ILE A 1 81 ? 12.148 0.304 -8.687 1.00 93.75 81 ILE A O 1
ATOM 661 N N . ASN A 1 82 ? 13.675 -0.503 -10.114 1.00 94.31 82 ASN A N 1
ATOM 662 C CA . ASN A 1 82 ? 14.631 0.565 -9.848 1.00 94.31 82 ASN A CA 1
ATOM 663 C C . ASN A 1 82 ? 14.221 1.868 -10.564 1.00 94.31 82 ASN A C 1
ATOM 665 O O . ASN A 1 82 ? 14.790 2.273 -11.582 1.00 94.31 82 ASN A O 1
ATOM 669 N N . VAL A 1 83 ? 13.201 2.546 -10.027 1.00 94.62 83 VAL A N 1
ATOM 670 C CA . VAL A 1 83 ? 12.607 3.765 -10.606 1.00 94.62 83 VAL A CA 1
ATOM 671 C C . VAL A 1 83 ? 13.643 4.882 -10.755 1.00 94.62 83 VAL A C 1
ATOM 673 O O . VAL A 1 83 ? 13.625 5.626 -11.738 1.00 94.62 83 VAL A O 1
ATOM 676 N N . ARG A 1 84 ? 14.588 4.989 -9.809 1.00 94.12 84 ARG A N 1
ATOM 677 C CA . ARG A 1 84 ? 15.667 5.984 -9.869 1.00 94.12 84 ARG A CA 1
ATOM 678 C C . ARG A 1 84 ? 16.534 5.773 -11.106 1.00 94.12 84 ARG A C 1
ATOM 680 O O . ARG A 1 84 ? 16.795 6.740 -11.824 1.00 94.12 84 ARG A O 1
ATOM 687 N N . ARG A 1 85 ? 16.960 4.533 -11.368 1.00 96.88 85 ARG A N 1
ATOM 688 C CA . ARG A 1 85 ? 17.766 4.217 -12.549 1.00 96.88 85 ARG A CA 1
ATOM 689 C C . ARG A 1 85 ? 16.965 4.384 -13.836 1.00 96.88 85 ARG A C 1
ATOM 691 O O . ARG A 1 85 ? 17.464 4.998 -14.774 1.00 96.88 85 ARG A O 1
ATOM 698 N N . ALA A 1 86 ? 15.707 3.944 -13.856 1.00 96.75 86 ALA A N 1
ATOM 699 C CA . ALA A 1 86 ? 14.821 4.125 -15.007 1.00 96.75 86 ALA A CA 1
ATOM 700 C C . ALA A 1 86 ? 14.705 5.607 -15.407 1.00 96.75 86 ALA A C 1
ATOM 702 O O . ALA A 1 86 ? 14.864 5.948 -16.579 1.00 96.75 86 ALA A O 1
ATOM 703 N N . LYS A 1 87 ? 14.545 6.502 -14.422 1.00 95.38 87 LYS A N 1
ATOM 704 C CA . LYS A 1 87 ? 14.513 7.954 -14.642 1.00 95.38 87 LYS A CA 1
ATOM 705 C C . LYS A 1 87 ? 15.817 8.490 -15.241 1.00 95.38 87 LYS A C 1
ATOM 707 O O . LYS A 1 87 ? 15.765 9.301 -16.160 1.00 95.38 87 LYS A O 1
ATOM 712 N N . GLN A 1 88 ? 16.978 8.039 -14.757 1.00 96.19 88 GLN A N 1
ATOM 713 C CA . GLN A 1 88 ? 18.284 8.436 -15.311 1.00 96.19 88 GLN A CA 1
ATOM 714 C C . GLN A 1 88 ? 18.461 8.007 -16.775 1.00 96.19 88 GLN A C 1
ATOM 716 O O . GLN A 1 88 ? 19.131 8.695 -17.538 1.00 96.19 88 GLN A O 1
ATOM 721 N N . LEU A 1 89 ? 17.847 6.889 -17.167 1.00 96.44 89 LEU A N 1
ATOM 722 C CA . LEU A 1 89 ? 17.893 6.332 -18.522 1.00 96.44 89 LEU A CA 1
ATOM 723 C C . LEU A 1 89 ? 16.745 6.820 -19.421 1.00 96.44 89 LEU A C 1
ATOM 725 O O . LEU A 1 89 ? 16.520 6.246 -20.489 1.00 96.44 89 LEU A O 1
ATOM 729 N N . ASN A 1 90 ? 15.984 7.827 -18.980 1.00 95.12 90 ASN A N 1
ATOM 730 C CA . ASN A 1 90 ? 14.795 8.333 -19.669 1.00 95.12 90 ASN A CA 1
ATOM 731 C C . ASN A 1 90 ? 13.787 7.220 -20.045 1.00 95.12 90 ASN A C 1
ATOM 733 O O . ASN A 1 90 ? 13.221 7.188 -21.140 1.00 95.12 90 ASN A O 1
ATOM 737 N N . ILE A 1 91 ? 13.605 6.241 -19.155 1.00 97.50 91 ILE A N 1
ATOM 7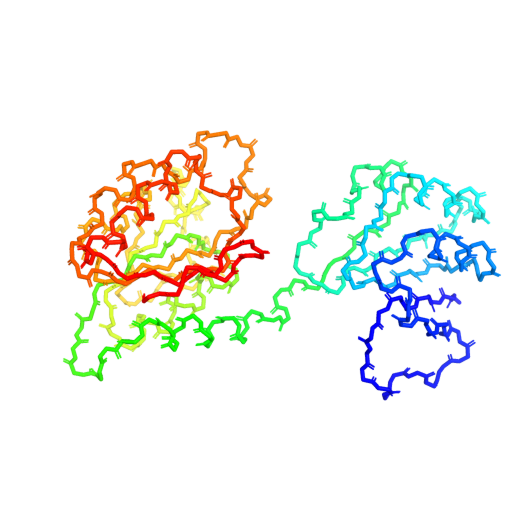38 C CA . ILE A 1 91 ? 12.589 5.191 -19.276 1.00 97.50 91 ILE A CA 1
ATOM 739 C C . ILE A 1 91 ? 11.369 5.642 -18.474 1.00 97.50 91 ILE A C 1
ATOM 741 O O . ILE A 1 91 ? 11.462 5.882 -17.269 1.00 97.50 91 ILE A O 1
ATOM 745 N N . ASN A 1 92 ? 10.219 5.749 -19.138 1.00 96.38 92 ASN A N 1
ATOM 746 C CA . ASN A 1 92 ? 8.967 6.082 -18.473 1.00 96.38 92 ASN A CA 1
ATOM 747 C C . ASN A 1 92 ? 8.484 4.875 -17.659 1.00 96.38 92 ASN A C 1
ATOM 749 O O . ASN A 1 92 ? 8.378 3.779 -18.207 1.00 96.38 92 ASN A O 1
ATOM 753 N N . VAL A 1 93 ? 8.181 5.061 -16.375 1.00 95.81 93 VAL A N 1
ATOM 754 C CA . VAL A 1 93 ? 7.676 3.993 -15.502 1.00 95.81 93 VAL A CA 1
ATOM 755 C C . VAL A 1 93 ? 6.250 4.320 -15.098 1.00 95.81 93 VAL A C 1
ATOM 757 O O . VAL A 1 93 ? 5.987 5.346 -14.477 1.00 95.81 93 VAL A O 1
ATOM 760 N N . LEU A 1 94 ? 5.335 3.421 -15.443 1.00 90.81 94 LEU A N 1
ATOM 761 C CA . LEU A 1 94 ? 3.919 3.509 -15.124 1.00 90.81 94 LEU A CA 1
ATOM 762 C C . LEU A 1 94 ? 3.513 2.312 -14.270 1.00 90.81 94 LEU A C 1
ATOM 764 O O . LEU A 1 94 ? 4.063 1.219 -14.395 1.00 90.81 94 LEU A O 1
ATOM 768 N N . ASN A 1 95 ? 2.500 2.493 -13.438 1.00 88.12 95 ASN A N 1
ATOM 769 C CA . ASN A 1 95 ? 1.870 1.430 -12.673 1.00 88.12 95 ASN A CA 1
ATOM 770 C C . ASN A 1 95 ? 0.347 1.509 -12.798 1.00 88.12 95 ASN A C 1
ATOM 772 O O . ASN A 1 95 ? -0.236 2.559 -13.074 1.00 88.12 95 ASN A O 1
ATOM 776 N N . THR A 1 96 ? -0.330 0.385 -12.588 1.00 77.44 96 THR A N 1
ATOM 777 C CA . THR A 1 96 ? -1.795 0.340 -12.588 1.00 77.44 96 THR A CA 1
ATOM 778 C C . THR A 1 96 ? -2.326 0.688 -11.201 1.00 77.44 96 THR A C 1
ATOM 780 O O . THR A 1 96 ? -2.743 -0.187 -10.433 1.00 77.44 96 THR A O 1
ATOM 783 N N . LEU A 1 97 ? -2.306 1.979 -10.866 1.00 64.06 97 LEU A N 1
ATOM 784 C CA . LEU A 1 97 ? -2.882 2.480 -9.621 1.00 64.06 97 LEU A CA 1
ATOM 785 C C . LEU A 1 97 ? -4.372 2.129 -9.535 1.00 64.06 97 LEU A C 1
ATOM 787 O O . LEU A 1 97 ? -5.128 2.258 -10.493 1.00 64.06 97 LEU A O 1
ATOM 791 N N . SER A 1 98 ? -4.825 1.749 -8.342 1.00 61.19 98 SER A N 1
ATOM 792 C CA . SER A 1 98 ? -6.246 1.606 -7.994 1.00 61.19 98 SER A CA 1
ATOM 793 C C . SER A 1 98 ? -7.070 0.537 -8.731 1.00 61.19 98 SER A C 1
ATOM 795 O O . SER A 1 98 ? -8.230 0.366 -8.355 1.00 61.19 98 SER A O 1
ATOM 797 N N . VAL A 1 99 ? -6.533 -0.224 -9.691 1.00 62.78 99 VAL A N 1
ATOM 798 C CA . VAL A 1 99 ? -7.322 -1.231 -10.440 1.00 62.78 99 VAL A CA 1
ATOM 799 C C . VAL A 1 99 ? -7.867 -2.333 -9.519 1.00 62.78 99 VAL A C 1
ATOM 801 O O . VAL A 1 99 ? -9.028 -2.713 -9.637 1.00 62.78 99 VAL A O 1
ATOM 804 N N . ASN A 1 100 ? -7.095 -2.750 -8.510 1.00 68.81 100 ASN A N 1
ATOM 805 C CA . ASN A 1 100 ? -7.546 -3.736 -7.517 1.00 68.81 100 ASN A CA 1
ATOM 806 C C . ASN A 1 100 ? -8.219 -3.115 -6.284 1.00 68.81 100 ASN A C 1
ATOM 808 O O . ASN A 1 100 ? -8.732 -3.839 -5.437 1.00 68.81 100 ASN A O 1
ATOM 812 N N . SER A 1 101 ? -8.243 -1.783 -6.161 1.00 74.06 101 SER A N 1
ATOM 813 C CA . SER A 1 101 ? -8.656 -1.130 -4.910 1.00 74.06 101 SER A CA 1
ATOM 814 C C . SER A 1 101 ? -10.099 -1.432 -4.505 1.00 74.06 101 SER A C 1
ATOM 816 O O . SER A 1 101 ? -10.385 -1.427 -3.318 1.00 74.06 101 SER A O 1
ATOM 818 N N . ARG A 1 102 ? -11.002 -1.732 -5.450 1.00 80.06 102 ARG A N 1
ATOM 819 C CA . ARG A 1 102 ? -12.372 -2.156 -5.125 1.00 80.06 102 ARG A CA 1
ATOM 820 C C . ARG A 1 102 ? -12.388 -3.514 -4.424 1.00 80.06 102 ARG A C 1
ATOM 822 O O . ARG A 1 102 ? -13.009 -3.620 -3.380 1.00 80.06 102 ARG A O 1
ATOM 829 N N . PHE A 1 103 ? -11.688 -4.507 -4.968 1.00 81.88 103 PHE A N 1
ATOM 830 C CA . PHE A 1 103 ? -11.623 -5.850 -4.386 1.00 81.88 103 PHE A CA 1
ATOM 831 C C . PHE A 1 103 ? -10.944 -5.839 -3.019 1.00 81.88 103 PHE A C 1
ATOM 833 O O . PHE A 1 103 ? -11.437 -6.467 -2.095 1.00 81.88 103 PHE A O 1
ATOM 840 N N . VAL A 1 104 ? -9.877 -5.048 -2.871 1.00 86.31 104 VAL A N 1
ATOM 841 C CA . VAL A 1 104 ? -9.208 -4.865 -1.576 1.00 86.31 104 VAL A CA 1
ATOM 842 C C . VAL A 1 104 ? -10.150 -4.219 -0.554 1.00 86.31 104 VAL A C 1
ATOM 844 O O . VAL A 1 104 ? -10.182 -4.633 0.594 1.00 86.31 104 VAL A O 1
ATOM 847 N N . VAL A 1 105 ? -10.958 -3.235 -0.963 1.00 89.50 105 VAL A N 1
ATOM 848 C CA . VAL A 1 105 ? -11.965 -2.618 -0.083 1.00 89.50 105 VAL A CA 1
ATOM 849 C C . VAL A 1 105 ? -13.028 -3.630 0.354 1.00 89.50 105 VAL A C 1
ATOM 851 O O . VAL A 1 105 ? -13.355 -3.643 1.536 1.00 89.50 105 VAL A O 1
ATOM 854 N N . GLU A 1 106 ? -13.555 -4.461 -0.558 1.00 88.94 106 GLU A N 1
ATOM 855 C CA . GLU A 1 106 ? -14.514 -5.523 -0.191 1.00 88.94 106 GLU A CA 1
ATOM 856 C C . GLU A 1 106 ? -13.885 -6.504 0.801 1.00 88.94 106 GLU A C 1
ATOM 858 O O . GLU A 1 106 ? -14.436 -6.711 1.876 1.00 88.94 106 GLU A O 1
ATOM 863 N N . TYR A 1 107 ? -12.695 -7.020 0.475 1.00 89.56 107 TYR A N 1
ATOM 864 C CA . TYR A 1 107 ? -11.948 -7.943 1.326 1.00 89.56 107 TYR A CA 1
ATOM 865 C C . TYR A 1 107 ? -11.743 -7.373 2.730 1.00 89.56 107 TYR A C 1
ATOM 867 O O . TYR A 1 107 ? -12.046 -8.038 3.719 1.00 89.56 107 TYR A O 1
ATOM 875 N N . MET A 1 108 ? -11.273 -6.125 2.832 1.00 93.06 108 MET A N 1
ATOM 876 C CA . MET A 1 108 ? -11.035 -5.509 4.132 1.00 93.06 108 MET A CA 1
ATOM 877 C C . MET A 1 108 ? -12.329 -5.357 4.929 1.00 93.06 108 MET A C 1
ATOM 879 O O . MET A 1 108 ? -12.326 -5.674 6.109 1.00 93.06 108 MET A O 1
ATOM 883 N N . ILE A 1 109 ? -13.422 -4.897 4.309 1.00 92.00 109 ILE A N 1
ATOM 884 C CA . ILE A 1 109 ? -14.711 -4.710 4.996 1.00 92.00 109 ILE A CA 1
ATOM 885 C C . ILE A 1 109 ? -15.287 -6.046 5.475 1.00 92.00 109 ILE A C 1
ATOM 887 O O . ILE A 1 109 ? -15.743 -6.124 6.613 1.00 92.00 109 ILE A O 1
ATOM 891 N N . GLU A 1 110 ? -15.238 -7.086 4.643 1.00 90.94 110 GLU A N 1
ATOM 892 C CA . GLU A 1 110 ? -15.677 -8.439 5.000 1.00 90.94 110 GLU A CA 1
ATOM 893 C C . GLU A 1 110 ? -14.941 -8.944 6.249 1.00 90.94 110 GLU A C 1
ATOM 895 O O . GLU A 1 110 ? -15.566 -9.367 7.222 1.00 90.94 110 GLU A O 1
ATOM 900 N N . HIS A 1 111 ? -13.617 -8.776 6.279 1.00 92.00 111 HIS A N 1
ATOM 901 C CA . HIS A 1 111 ? -12.771 -9.229 7.383 1.00 92.00 111 HIS A CA 1
ATOM 902 C C . HIS A 1 111 ? -12.818 -8.325 8.615 1.00 92.00 111 HIS A C 1
ATOM 904 O O . HIS A 1 111 ? -12.231 -8.680 9.633 1.00 92.00 111 HIS A O 1
ATOM 910 N N . LEU A 1 112 ? -13.508 -7.178 8.574 1.00 91.50 112 LEU A N 1
ATOM 911 C CA . LEU A 1 112 ? -13.809 -6.432 9.796 1.00 91.50 112 LEU A CA 1
ATOM 912 C C . LEU A 1 112 ? -14.880 -7.140 10.631 1.00 91.50 112 LEU A C 1
ATOM 914 O O . LEU A 1 112 ? -14.975 -6.844 11.817 1.00 91.50 112 LEU A O 1
ATOM 918 N N . HIS A 1 113 ? -15.658 -8.069 10.057 1.00 90.19 113 HIS A N 1
ATOM 919 C CA . HIS A 1 113 ? -16.781 -8.732 10.733 1.00 90.19 113 HIS A CA 1
ATOM 920 C C . HIS A 1 113 ? -17.687 -7.729 11.457 1.00 90.19 113 HIS A C 1
ATOM 922 O O . HIS A 1 113 ? -18.048 -7.916 12.623 1.00 90.19 113 HIS A O 1
ATOM 928 N N . LEU A 1 114 ? -17.999 -6.625 10.771 1.00 87.38 114 LEU A N 1
ATOM 929 C CA . LEU A 1 114 ? -18.834 -5.585 11.346 1.00 87.38 114 LEU A CA 1
ATOM 930 C C . LEU A 1 114 ? -20.193 -6.185 11.713 1.00 87.38 114 LEU A C 1
ATOM 932 O O . LEU A 1 114 ? -20.766 -6.937 10.919 1.00 87.38 114 LEU A O 1
ATOM 936 N N . PRO A 1 115 ? -20.707 -5.874 12.909 1.00 79.06 115 PRO A N 1
ATOM 937 C CA . PRO A 1 115 ? -22.015 -6.350 13.310 1.00 79.06 115 PRO A CA 1
ATOM 938 C C . PRO A 1 115 ? -23.088 -5.768 12.379 1.00 79.06 115 PRO A C 1
ATOM 940 O O . PRO A 1 115 ? -22.887 -4.724 11.752 1.00 79.06 115 PRO A O 1
ATOM 943 N N . ASN A 1 116 ? -24.228 -6.457 12.277 1.00 68.75 116 ASN A N 1
ATOM 944 C CA . ASN A 1 116 ? -25.337 -6.040 11.417 1.00 68.75 116 ASN A CA 1
ATOM 945 C C . ASN A 1 116 ? -25.761 -4.582 11.691 1.00 68.75 116 ASN A C 1
ATOM 947 O O . ASN A 1 116 ? -25.482 -4.020 12.753 1.00 68.75 116 ASN A O 1
ATOM 951 N N . SER A 1 117 ? -26.454 -3.984 10.717 1.00 62.25 117 SER A N 1
ATOM 952 C CA . SER A 1 117 ? -26.710 -2.540 10.538 1.00 62.25 117 SER A CA 1
ATOM 953 C C . SER A 1 117 ? -27.255 -1.739 11.731 1.00 62.25 117 SER A C 1
ATOM 955 O O . SER A 1 117 ? -27.315 -0.513 11.650 1.00 62.25 117 SER A O 1
ATOM 957 N N . ASP A 1 118 ? -27.644 -2.391 12.823 1.00 62.50 118 ASP A N 1
ATOM 958 C CA . ASP A 1 118 ? -28.257 -1.762 13.994 1.00 62.50 118 ASP A CA 1
ATOM 959 C C . ASP A 1 118 ? -27.230 -1.303 15.043 1.00 62.50 118 ASP A C 1
ATOM 961 O O . ASP A 1 118 ? -27.550 -0.511 15.929 1.00 62.50 118 ASP A O 1
ATOM 965 N N . THR A 1 119 ? -25.971 -1.741 14.934 1.00 74.81 119 THR A N 1
ATOM 966 C CA . THR A 1 119 ? -24.898 -1.368 15.871 1.00 74.81 119 THR A CA 1
ATOM 967 C C . THR A 1 119 ? -23.854 -0.453 15.236 1.00 74.81 119 THR A C 1
ATOM 969 O O . THR A 1 119 ? -23.141 -0.813 14.300 1.00 74.81 119 THR A O 1
ATOM 972 N N . CYS A 1 120 ? -23.718 0.750 15.796 1.00 84.44 120 CYS A N 1
ATOM 973 C CA . CYS A 1 120 ? -22.734 1.736 15.363 1.00 84.44 120 CYS A CA 1
ATOM 974 C C . CYS A 1 120 ? -21.348 1.436 15.962 1.00 84.44 120 CYS A C 1
ATOM 976 O O . CYS A 1 120 ? -21.061 1.782 17.107 1.00 84.44 120 CYS A O 1
ATOM 978 N N . SER A 1 121 ? -20.473 0.806 15.179 1.00 92.50 121 SER A N 1
ATOM 979 C CA . SER A 1 121 ? -19.047 0.662 15.509 1.00 92.50 121 SER A CA 1
ATOM 980 C C . SER A 1 121 ? -18.249 1.968 15.362 1.00 92.50 121 SER A C 1
ATOM 982 O O . SER A 1 121 ? -18.562 2.822 14.527 1.00 92.50 121 SER A O 1
ATOM 984 N N . THR A 1 122 ? -17.166 2.084 16.138 1.00 94.88 122 THR A N 1
ATOM 985 C CA . THR A 1 122 ? -16.122 3.109 15.960 1.00 94.88 122 THR A CA 1
ATOM 986 C C . THR A 1 122 ? -14.943 2.499 15.213 1.00 94.88 122 THR A C 1
ATOM 988 O O . THR A 1 122 ? -14.385 1.495 15.667 1.00 94.88 122 THR A O 1
ATOM 991 N N . ILE A 1 123 ? -14.564 3.101 14.089 1.00 95.88 123 ILE A N 1
ATOM 992 C CA . ILE A 1 123 ? -13.557 2.598 13.156 1.00 95.88 123 ILE A CA 1
ATOM 993 C C . ILE A 1 123 ? -12.382 3.574 13.088 1.00 95.88 123 ILE A C 1
ATOM 995 O O . ILE A 1 123 ? -12.574 4.740 12.747 1.00 95.88 123 ILE A O 1
ATOM 999 N N . GLY A 1 124 ? -11.170 3.099 13.360 1.00 96.81 124 GLY A N 1
ATOM 1000 C CA . GLY A 1 124 ? -9.934 3.829 13.081 1.00 96.81 124 GLY A CA 1
ATOM 1001 C C . GLY A 1 124 ? -9.372 3.434 11.717 1.00 96.81 124 GLY A C 1
ATOM 1002 O O . GLY A 1 124 ? -9.229 2.250 11.435 1.00 96.81 124 GLY A O 1
ATOM 1003 N N . ILE A 1 125 ? -9.048 4.396 10.855 1.00 95.69 125 ILE A N 1
ATOM 1004 C CA . ILE A 1 125 ? -8.454 4.152 9.535 1.00 95.69 125 ILE A CA 1
ATOM 1005 C C . ILE A 1 125 ? -7.118 4.880 9.440 1.00 95.69 125 ILE A C 1
ATOM 1007 O O . ILE A 1 125 ? -7.059 6.108 9.525 1.00 95.69 125 ILE A O 1
ATOM 1011 N N . ILE A 1 126 ? -6.054 4.123 9.196 1.00 95.12 126 ILE A N 1
ATOM 1012 C CA . ILE A 1 126 ? -4.714 4.640 8.943 1.00 95.12 126 ILE A CA 1
ATOM 1013 C C . ILE A 1 126 ? -4.453 4.591 7.441 1.00 95.12 126 ILE A C 1
ATOM 1015 O O . ILE A 1 126 ? -4.424 3.524 6.830 1.00 95.12 126 ILE A O 1
ATOM 1019 N N . GLY A 1 127 ? -4.265 5.767 6.847 1.00 90.06 127 GLY A N 1
ATOM 1020 C CA . GLY A 1 127 ? -4.072 5.940 5.413 1.00 90.06 127 GLY A CA 1
ATOM 1021 C C . GLY A 1 127 ? -5.322 6.482 4.718 1.00 90.06 127 GLY A C 1
ATOM 1022 O O . GLY A 1 127 ? -6.428 5.966 4.841 1.00 90.06 127 GLY A O 1
ATOM 1023 N N . SER A 1 128 ? -5.135 7.540 3.926 1.00 87.12 128 SER A N 1
ATOM 1024 C CA . SER A 1 128 ? -6.205 8.203 3.159 1.00 87.12 128 SER A CA 1
ATOM 1025 C C . SER A 1 128 ? -6.021 8.050 1.644 1.00 87.12 128 SER A C 1
ATOM 1027 O O . SER A 1 128 ? -6.478 8.875 0.849 1.00 87.12 128 SER A O 1
ATOM 1029 N N . GLY A 1 129 ? -5.293 7.006 1.239 1.00 83.94 129 GLY A N 1
ATOM 1030 C CA . GLY A 1 129 ? -5.095 6.641 -0.159 1.00 83.94 129 GLY A CA 1
ATOM 1031 C C . GLY A 1 129 ? -6.371 6.099 -0.809 1.00 83.94 129 GLY A C 1
ATOM 1032 O O . GLY A 1 129 ? -7.477 6.196 -0.275 1.00 83.94 129 GLY A O 1
ATOM 1033 N N . ALA A 1 130 ? -6.220 5.490 -1.984 1.00 83.25 130 ALA A N 1
ATOM 1034 C CA . ALA A 1 130 ? -7.341 4.996 -2.779 1.00 83.25 130 ALA A CA 1
ATOM 1035 C C . ALA A 1 130 ? -8.213 3.948 -2.053 1.00 83.25 130 ALA A C 1
ATOM 1037 O O . ALA A 1 130 ? -9.423 3.910 -2.290 1.00 83.25 130 ALA A O 1
ATOM 1038 N N . ILE A 1 131 ? -7.612 3.115 -1.196 1.00 87.50 131 ILE A N 1
ATOM 1039 C CA . ILE A 1 131 ? -8.300 2.091 -0.392 1.00 87.50 131 ILE A CA 1
ATOM 1040 C C . ILE A 1 131 ? -8.950 2.741 0.834 1.00 87.50 131 ILE A C 1
ATOM 1042 O O . ILE A 1 131 ? -10.176 2.746 0.935 1.00 87.50 131 ILE A O 1
ATOM 1046 N N . GLY A 1 132 ? -8.152 3.379 1.700 1.00 89.88 132 GLY A N 1
ATOM 1047 C CA . GLY A 1 132 ? -8.632 3.979 2.949 1.00 89.88 132 GLY A CA 1
ATOM 1048 C C . GLY A 1 132 ? -9.790 4.961 2.753 1.00 89.88 132 GLY A C 1
ATOM 1049 O O . GLY A 1 132 ? -10.782 4.885 3.471 1.00 89.88 132 GLY A O 1
ATOM 1050 N N . ARG A 1 133 ? -9.753 5.804 1.709 1.00 86.50 133 ARG A N 1
ATOM 1051 C CA . ARG A 1 133 ? -10.864 6.730 1.415 1.00 86.50 133 ARG A CA 1
ATOM 1052 C C . ARG A 1 133 ? -12.172 6.025 1.038 1.00 86.50 133 ARG A C 1
ATOM 1054 O O . ARG A 1 133 ? -13.248 6.501 1.377 1.00 86.50 133 ARG A O 1
ATOM 1061 N N . ARG A 1 134 ? -12.093 4.898 0.321 1.00 88.19 134 ARG A N 1
ATOM 1062 C CA . ARG A 1 134 ? -13.277 4.132 -0.103 1.00 88.19 134 ARG A CA 1
ATOM 1063 C C . ARG A 1 134 ? -13.884 3.375 1.069 1.00 88.19 134 ARG A C 1
ATOM 1065 O O . ARG A 1 134 ? -15.105 3.330 1.174 1.00 88.19 134 ARG A O 1
ATOM 1072 N N . ILE A 1 135 ? -13.042 2.837 1.951 1.00 91.31 135 ILE A N 1
ATOM 1073 C CA . ILE A 1 135 ? -13.488 2.238 3.212 1.00 91.31 135 ILE A CA 1
ATOM 1074 C C . ILE A 1 135 ? -14.154 3.310 4.076 1.00 91.31 135 ILE A C 1
ATOM 1076 O O . ILE A 1 135 ? -15.295 3.126 4.482 1.00 91.31 135 ILE A O 1
ATOM 1080 N N . ALA A 1 136 ? -13.504 4.463 4.267 1.00 90.62 136 ALA A N 1
ATOM 1081 C CA . ALA A 1 136 ? -14.062 5.569 5.041 1.00 90.62 136 ALA A CA 1
ATOM 1082 C C . ALA A 1 136 ? -15.443 5.995 4.521 1.00 90.62 136 ALA A C 1
ATOM 1084 O O . ALA A 1 136 ? -16.375 6.123 5.309 1.00 90.62 136 ALA A O 1
ATOM 1085 N N . TYR A 1 137 ? -15.587 6.133 3.197 1.00 86.88 137 TYR A N 1
ATOM 1086 C CA . TYR A 1 137 ? -16.861 6.451 2.550 1.00 86.88 137 TYR A CA 1
ATOM 1087 C C . TYR A 1 137 ? -17.948 5.407 2.840 1.00 86.88 137 TYR A C 1
ATOM 1089 O O . TYR A 1 137 ? -19.073 5.746 3.202 1.00 86.88 137 TYR A O 1
ATOM 1097 N N . ARG A 1 138 ? -17.636 4.120 2.676 1.00 88.69 138 ARG A N 1
ATOM 1098 C CA . ARG A 1 138 ? -18.616 3.041 2.868 1.00 88.69 138 ARG A CA 1
ATOM 1099 C C . ARG A 1 138 ? -19.037 2.883 4.322 1.00 88.69 138 ARG A C 1
ATOM 1101 O O . ARG A 1 138 ? -20.215 2.705 4.602 1.00 88.69 138 ARG A O 1
ATOM 1108 N N . LEU A 1 139 ? -18.089 2.975 5.246 1.00 90.50 139 LEU A N 1
ATOM 1109 C CA . LEU A 1 139 ? -18.384 2.804 6.664 1.00 90.50 139 LEU A CA 1
ATOM 1110 C C . LEU A 1 139 ? -19.139 4.009 7.232 1.00 90.50 139 LEU A C 1
ATOM 1112 O O . LEU A 1 139 ? -20.057 3.828 8.028 1.00 90.50 139 LEU A O 1
ATOM 1116 N N . SER A 1 140 ? -18.834 5.228 6.777 1.00 87.62 140 SER A N 1
ATOM 1117 C CA . SER A 1 140 ? -19.578 6.417 7.206 1.00 87.62 140 SER A CA 1
ATOM 1118 C C . SER A 1 140 ? -21.013 6.435 6.670 1.00 87.62 140 SER A C 1
ATOM 1120 O O . SER A 1 140 ? -21.940 6.785 7.403 1.00 87.62 140 SER A O 1
ATOM 1122 N N . THR A 1 141 ? -21.223 5.996 5.422 1.00 86.25 141 THR A N 1
ATOM 1123 C CA . THR A 1 141 ? -22.565 5.846 4.826 1.00 86.25 141 THR A CA 1
ATOM 1124 C C . THR A 1 141 ? -23.380 4.743 5.503 1.00 86.25 141 THR A C 1
ATOM 1126 O O . THR A 1 141 ? -24.586 4.907 5.678 1.00 86.25 141 THR A O 1
ATOM 1129 N N . ALA A 1 142 ? -22.723 3.692 6.000 1.00 86.88 142 ALA A N 1
ATOM 1130 C CA . ALA A 1 142 ? -23.308 2.692 6.896 1.00 86.88 142 ALA A CA 1
ATOM 1131 C C . ALA A 1 142 ? -23.493 3.184 8.352 1.00 86.88 142 ALA A C 1
ATOM 1133 O O . ALA A 1 142 ? -23.809 2.395 9.236 1.00 86.88 142 ALA A O 1
ATOM 1134 N N . LYS A 1 143 ? -23.337 4.492 8.612 1.00 87.94 143 LYS A N 1
ATOM 1135 C CA . LYS A 1 143 ? -23.526 5.158 9.915 1.00 87.94 143 LYS A CA 1
ATOM 1136 C C . LYS A 1 143 ? -22.531 4.752 11.010 1.00 87.94 143 LYS A C 1
ATOM 1138 O O . LYS A 1 143 ? -22.782 5.029 12.183 1.00 87.94 143 LYS A O 1
ATOM 1143 N N . HIS A 1 144 ? -21.390 4.161 10.666 1.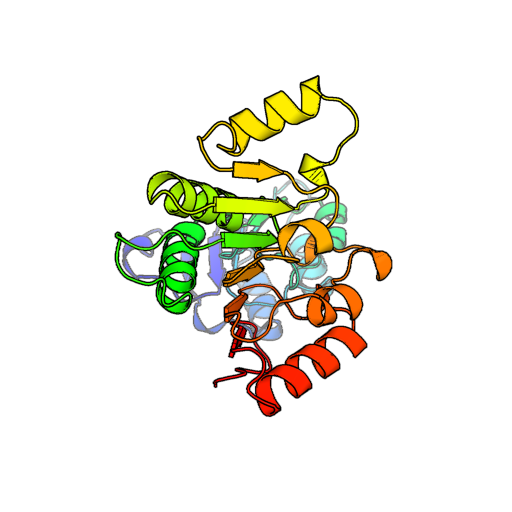00 90.31 144 HIS A N 1
ATOM 1144 C CA . HIS A 1 144 ? -20.296 3.977 11.621 1.00 90.31 144 HIS A CA 1
ATOM 1145 C C . HIS A 1 144 ? -19.579 5.303 11.900 1.00 90.31 144 HIS A C 1
ATOM 1147 O O . HIS A 1 144 ? -19.520 6.191 11.044 1.00 90.31 144 HIS A O 1
ATOM 1153 N N . LYS A 1 145 ? -18.992 5.430 13.095 1.00 92.38 145 LYS A N 1
ATOM 1154 C CA . LYS A 1 145 ? -18.094 6.545 13.426 1.00 92.38 145 LYS A CA 1
ATOM 1155 C C . LYS A 1 145 ? -16.717 6.235 12.861 1.00 92.38 145 LYS A C 1
ATOM 1157 O O . LYS A 1 145 ? -16.111 5.250 13.267 1.00 92.38 145 LYS A O 1
ATOM 1162 N N . VAL A 1 146 ? -16.216 7.055 11.946 1.00 93.12 146 VAL A N 1
ATOM 1163 C CA . VAL A 1 146 ? -14.948 6.800 11.254 1.00 93.12 146 VAL A CA 1
ATOM 1164 C C . VAL A 1 146 ? -13.933 7.871 11.628 1.00 93.12 146 VAL A C 1
ATOM 1166 O O . VAL A 1 146 ? -14.144 9.045 11.353 1.00 93.12 146 VAL A O 1
ATOM 1169 N N . ASN A 1 147 ? -12.804 7.473 12.203 1.00 94.31 147 ASN A N 1
ATOM 1170 C CA . ASN A 1 147 ? -11.674 8.351 12.486 1.00 94.31 147 ASN A CA 1
ATOM 1171 C C . ASN A 1 147 ? -10.548 8.030 11.500 1.00 94.31 147 ASN A C 1
ATOM 1173 O O . ASN A 1 147 ? -10.060 6.904 11.465 1.00 94.31 147 ASN A O 1
ATOM 1177 N N . VAL A 1 148 ? -10.135 8.997 10.684 1.00 92.75 148 VAL A N 1
ATOM 1178 C CA . VAL A 1 148 ? -9.111 8.806 9.650 1.00 92.75 148 VAL A CA 1
ATOM 1179 C C . VAL A 1 148 ? -7.859 9.586 10.015 1.00 92.75 148 VAL A C 1
ATOM 1181 O O . VAL A 1 148 ? -7.917 10.799 10.210 1.00 92.75 148 VAL A O 1
ATOM 1184 N N . TYR A 1 149 ? -6.714 8.912 10.012 1.00 91.88 149 TYR A N 1
ATOM 1185 C CA . TYR A 1 149 ? -5.404 9.548 10.069 1.00 91.88 149 TYR A CA 1
ATOM 1186 C C . TYR A 1 149 ? -4.646 9.368 8.752 1.00 91.88 149 TYR A C 1
ATOM 1188 O O . TYR A 1 149 ? -4.619 8.295 8.146 1.00 91.88 149 TYR A O 1
ATOM 1196 N N . SER A 1 150 ? -3.998 10.438 8.299 1.00 88.12 150 SER A N 1
ATOM 1197 C CA . SER A 1 150 ? -3.010 10.400 7.223 1.00 88.12 150 SER A CA 1
ATOM 1198 C C . SER A 1 150 ? -2.176 11.680 7.260 1.00 88.12 150 SER A C 1
ATOM 1200 O O . SER A 1 150 ? -2.782 12.748 7.351 1.00 88.12 150 SER A O 1
ATOM 1202 N N . PRO A 1 151 ? -0.843 11.624 7.075 1.00 84.56 151 PRO A N 1
ATOM 1203 C CA . PRO A 1 151 ? 0.007 12.823 7.079 1.00 84.56 151 PRO A CA 1
ATOM 1204 C C . PRO A 1 151 ? -0.475 13.917 6.111 1.00 84.56 151 PRO A C 1
ATOM 1206 O O . PRO A 1 151 ? -0.511 15.101 6.426 1.00 84.56 151 PRO A O 1
ATOM 1209 N N . SER A 1 152 ? -0.962 13.516 4.933 1.00 78.50 152 SER A N 1
ATOM 1210 C CA . SER A 1 152 ? -1.508 14.452 3.937 1.00 78.50 152 SER A CA 1
ATOM 1211 C C . SER A 1 152 ? -2.783 15.194 4.375 1.00 78.50 152 SER A C 1
ATOM 1213 O O . SER A 1 152 ? -3.120 16.217 3.785 1.00 78.50 152 SER A O 1
ATOM 1215 N N . LEU A 1 153 ? -3.511 14.684 5.374 1.00 76.88 153 LEU A N 1
ATOM 1216 C CA . LEU A 1 153 ? -4.733 15.293 5.908 1.00 76.88 153 LEU A CA 1
ATOM 1217 C C . LEU A 1 153 ? -4.468 16.211 7.107 1.00 76.88 153 LEU A C 1
ATOM 1219 O O . LEU A 1 153 ? -5.330 17.018 7.447 1.00 76.88 153 LEU A O 1
ATOM 1223 N N . THR A 1 154 ? -3.292 16.115 7.730 1.00 75.12 154 THR A N 1
ATOM 1224 C CA . THR A 1 154 ? -2.939 16.873 8.938 1.00 75.12 154 THR A CA 1
ATOM 1225 C C . THR A 1 154 ? -2.177 18.167 8.637 1.00 75.12 154 THR A C 1
ATOM 1227 O O . THR A 1 154 ? -1.858 18.913 9.562 1.00 75.12 154 THR A O 1
ATOM 1230 N N . ASN A 1 155 ? -1.972 18.507 7.357 1.00 67.31 155 ASN A N 1
ATOM 1231 C CA . ASN A 1 155 ? -1.306 19.738 6.905 1.00 67.31 155 ASN A CA 1
ATOM 1232 C C . ASN A 1 155 ? -1.926 20.996 7.557 1.00 67.31 155 ASN A C 1
ATOM 1234 O O . ASN A 1 155 ? -3.144 21.107 7.511 1.00 67.31 155 ASN A O 1
ATOM 1238 N N . PRO A 1 156 ? -1.165 21.921 8.170 1.00 56.81 156 PRO A N 1
ATOM 1239 C CA . PRO A 1 156 ? -1.705 23.061 8.924 1.00 56.81 156 PRO A CA 1
ATOM 1240 C C . PRO A 1 156 ? -2.641 24.001 8.145 1.00 56.81 156 PRO A C 1
ATOM 1242 O O . PRO A 1 156 ? -3.464 24.666 8.767 1.00 56.81 156 PRO A O 1
ATOM 1245 N N . ASP A 1 157 ? -2.565 24.051 6.813 1.00 61.44 157 ASP A N 1
ATOM 1246 C CA . ASP A 1 157 ? -3.419 24.935 6.013 1.00 61.44 157 ASP A CA 1
ATOM 1247 C C . ASP A 1 157 ? -4.837 24.355 5.831 1.00 61.44 157 ASP A C 1
ATOM 1249 O O . ASP A 1 157 ? -5.063 23.380 5.107 1.00 61.44 157 ASP A O 1
ATOM 1253 N N . GLU A 1 158 ? -5.823 24.983 6.473 1.00 63.69 158 GLU A N 1
ATOM 1254 C CA . GLU A 1 158 ? -7.232 24.580 6.446 1.00 63.69 158 GLU A CA 1
ATOM 1255 C C . GLU A 1 158 ? -7.852 24.625 5.036 1.00 63.69 158 GLU A C 1
ATOM 1257 O O . GLU A 1 158 ? -8.716 23.806 4.699 1.00 63.69 158 GLU A O 1
ATOM 1262 N N . SER A 1 159 ? -7.369 25.513 4.163 1.00 56.03 159 SER A N 1
ATOM 1263 C CA . SER A 1 159 ? -7.816 25.598 2.770 1.00 56.03 159 SER A CA 1
ATOM 1264 C C . SER A 1 159 ? -7.330 24.395 1.951 1.00 56.03 159 SER A C 1
ATOM 1266 O O . SER A 1 159 ? -8.083 23.827 1.148 1.00 56.03 159 SER A O 1
ATOM 1268 N N . VAL A 1 160 ? -6.101 23.942 2.220 1.00 53.31 160 VAL A N 1
ATOM 1269 C CA . VAL A 1 160 ? -5.511 22.728 1.648 1.00 53.31 160 VAL A CA 1
ATOM 1270 C C . VAL A 1 160 ? -6.208 21.498 2.221 1.00 53.31 160 VAL A C 1
ATOM 1272 O O . VAL A 1 160 ? -6.635 20.636 1.451 1.00 53.31 160 VAL A O 1
ATOM 1275 N N . ARG A 1 161 ? -6.458 21.455 3.538 1.00 63.03 161 ARG A N 1
ATOM 1276 C CA . ARG A 1 161 ? -7.253 20.390 4.174 1.00 63.03 161 ARG A CA 1
ATOM 1277 C C . ARG A 1 161 ? -8.627 20.258 3.535 1.00 63.03 161 ARG A C 1
ATOM 1279 O O . ARG A 1 161 ? -9.028 19.147 3.213 1.00 63.03 161 ARG A O 1
ATOM 1286 N N . LYS A 1 162 ? -9.344 21.359 3.296 1.00 64.75 162 LYS A N 1
ATOM 1287 C CA . LYS A 1 162 ? -10.689 21.337 2.697 1.00 64.75 162 LYS A CA 1
ATOM 1288 C C . LYS A 1 162 ? -10.676 20.846 1.247 1.00 64.75 162 LYS A C 1
ATOM 1290 O O . LYS A 1 162 ? -11.547 20.074 0.851 1.00 64.75 162 LYS A O 1
ATOM 1295 N N . LYS A 1 163 ? -9.668 21.228 0.455 1.00 57.12 163 LYS A N 1
ATOM 1296 C CA . LYS A 1 163 ? -9.475 20.700 -0.909 1.00 57.12 163 LYS A CA 1
ATOM 1297 C C . LYS A 1 163 ? -9.156 19.204 -0.900 1.00 57.12 163 LYS A C 1
ATOM 1299 O O . LYS A 1 163 ? -9.710 18.463 -1.711 1.00 57.12 163 LYS A O 1
ATOM 1304 N N . ILE A 1 164 ? -8.309 18.755 0.026 1.00 58.31 164 ILE A N 1
ATOM 1305 C CA . ILE A 1 164 ? -7.955 17.340 0.176 1.00 58.31 164 ILE A CA 1
ATOM 1306 C C . ILE A 1 164 ? -9.149 16.532 0.710 1.00 58.31 164 ILE A C 1
ATOM 1308 O O . ILE A 1 164 ? -9.403 15.439 0.217 1.00 58.31 164 ILE A O 1
ATOM 1312 N N . ARG A 1 165 ? -9.944 17.076 1.639 1.00 65.25 165 ARG A N 1
ATOM 1313 C CA . ARG A 1 165 ? -11.202 16.473 2.116 1.00 65.25 165 ARG A CA 1
ATOM 1314 C C . ARG A 1 165 ? -12.184 16.252 0.973 1.00 65.25 165 ARG A C 1
ATOM 1316 O O . ARG A 1 165 ? -12.677 15.139 0.807 1.00 65.25 165 ARG A O 1
ATOM 1323 N N . ARG A 1 166 ? -12.392 17.268 0.132 1.00 64.81 166 ARG A N 1
ATOM 1324 C CA . ARG A 1 166 ? -13.248 17.172 -1.060 1.00 64.81 166 ARG A CA 1
ATOM 1325 C C . ARG A 1 166 ? -12.745 16.127 -2.053 1.00 64.81 166 ARG A C 1
ATOM 1327 O O . ARG A 1 166 ? -13.519 15.286 -2.495 1.00 64.81 166 ARG A O 1
ATOM 1334 N N . SER A 1 167 ? -11.449 16.127 -2.371 1.00 57.28 167 SER A N 1
ATOM 1335 C CA . SER A 1 167 ? -10.870 15.178 -3.337 1.00 57.28 167 SER A CA 1
ATOM 1336 C C . SER A 1 167 ? -10.755 13.743 -2.804 1.00 57.28 167 SER A C 1
ATOM 1338 O O . SER A 1 167 ? -10.697 12.787 -3.584 1.00 57.28 167 SER A O 1
ATOM 1340 N N . LYS A 1 168 ? -10.749 13.572 -1.478 1.00 56.94 168 LYS A N 1
ATOM 1341 C CA . LYS A 1 168 ? -10.725 12.271 -0.798 1.00 56.94 168 LYS A CA 1
ATOM 1342 C C . LYS A 1 168 ? -12.090 11.828 -0.265 1.00 56.94 168 LYS A C 1
ATOM 1344 O O . LYS A 1 168 ? -12.158 10.774 0.355 1.00 56.94 168 LYS A O 1
ATOM 1349 N N . GLY A 1 169 ? -13.169 12.563 -0.541 1.00 56.00 169 GLY A N 1
ATOM 1350 C CA . GLY A 1 169 ? -14.527 12.186 -0.133 1.00 56.00 169 GLY A CA 1
ATOM 1351 C C . GLY A 1 169 ? -14.752 12.199 1.383 1.00 56.00 169 GLY A C 1
ATOM 1352 O O . GLY A 1 169 ? -15.580 11.450 1.882 1.00 56.00 169 GLY A O 1
ATOM 1353 N N . SER A 1 170 ? -14.002 13.017 2.123 1.00 55.62 170 SER A N 1
ATOM 1354 C CA . SER A 1 170 ? -14.056 13.121 3.589 1.00 55.62 170 SER A CA 1
ATOM 1355 C C . SER A 1 170 ? -15.051 14.173 4.103 1.00 55.62 170 SER A C 1
ATOM 1357 O O . SER A 1 170 ? -15.072 14.439 5.298 1.00 55.62 170 SER A O 1
ATOM 1359 N N . ASP A 1 171 ? -15.864 14.765 3.222 1.00 62.12 171 ASP A N 1
ATOM 1360 C CA . ASP A 1 171 ? -16.961 15.692 3.569 1.00 62.12 171 ASP A CA 1
ATOM 1361 C C . ASP A 1 171 ? -18.256 14.943 3.971 1.00 62.12 171 ASP A C 1
ATOM 1363 O O . ASP A 1 171 ? -19.341 15.520 4.012 1.00 62.12 171 ASP A O 1
ATOM 1367 N N . LEU A 1 172 ? -18.164 13.639 4.241 1.00 60.44 172 LEU A N 1
ATOM 1368 C CA . LEU A 1 172 ? -19.307 12.816 4.627 1.00 60.44 172 LEU A CA 1
ATOM 1369 C C . LEU A 1 172 ? -19.621 12.966 6.119 1.00 60.44 172 LEU A C 1
ATOM 1371 O O . LEU A 1 172 ? -18.694 13.075 6.930 1.00 60.44 172 LEU A O 1
ATOM 1375 N N . PRO A 1 173 ? -20.907 12.889 6.505 1.00 57.47 173 PRO A N 1
ATOM 1376 C CA . PRO A 1 173 ? -21.279 12.811 7.911 1.00 57.47 173 PRO A CA 1
ATOM 1377 C C . PRO A 1 173 ? -20.587 11.601 8.560 1.00 57.47 173 PRO A C 1
ATOM 1379 O O . PRO A 1 173 ? -20.487 10.541 7.947 1.00 57.47 173 PRO A O 1
ATOM 1382 N N . ASN A 1 174 ? -20.113 11.766 9.797 1.00 77.94 174 ASN A N 1
ATOM 1383 C CA . ASN A 1 174 ? -19.449 10.741 10.623 1.00 77.94 174 ASN A CA 1
ATOM 1384 C C . ASN A 1 174 ? -17.974 10.423 10.307 1.00 77.94 174 ASN A C 1
ATOM 1386 O O . ASN A 1 174 ? -17.456 9.439 10.836 1.00 77.94 174 ASN A O 1
ATOM 1390 N N . ILE A 1 175 ? -17.280 11.246 9.507 1.00 86.31 175 ILE A N 1
ATOM 1391 C CA . ILE A 1 175 ? -15.817 11.157 9.349 1.00 86.31 175 ILE A CA 1
ATOM 1392 C C . ILE A 1 175 ? -15.114 12.234 10.186 1.00 86.31 175 ILE A C 1
ATOM 1394 O O . ILE A 1 175 ? -15.220 13.428 9.905 1.00 86.31 175 ILE A O 1
ATOM 1398 N N . ASN A 1 176 ? -14.313 11.806 11.158 1.00 88.81 176 ASN A N 1
ATOM 1399 C CA . ASN A 1 176 ? -13.385 12.647 11.908 1.00 88.81 176 ASN A CA 1
ATOM 1400 C C . ASN A 1 176 ? -11.972 12.501 11.342 1.00 88.81 176 ASN A C 1
ATOM 1402 O O . ASN A 1 176 ? -11.548 11.401 10.991 1.00 88.81 176 ASN A O 1
ATOM 1406 N N . ILE A 1 177 ? -11.222 13.601 11.272 1.00 88.44 177 ILE A N 1
ATOM 1407 C CA . ILE A 1 177 ? -9.797 13.556 10.925 1.00 88.44 177 ILE A CA 1
ATOM 1408 C C . ILE A 1 177 ? -8.993 13.632 12.214 1.00 88.44 177 ILE A C 1
ATOM 1410 O O . ILE A 1 177 ? -9.099 14.614 12.946 1.00 88.44 177 ILE A O 1
ATOM 1414 N N . SER A 1 178 ? -8.189 12.607 12.458 1.00 90.75 178 SER A N 1
ATOM 1415 C CA . SER A 1 178 ? -7.290 12.526 13.605 1.00 90.75 178 SER A CA 1
ATOM 1416 C C . SER A 1 178 ? -5.946 13.170 13.275 1.00 90.75 178 SER A C 1
ATOM 1418 O O . SER A 1 178 ? -5.472 13.081 12.140 1.00 90.75 178 SER A O 1
ATOM 1420 N N . MET A 1 179 ? -5.321 13.820 14.261 1.00 89.06 179 MET A N 1
ATOM 1421 C CA . MET A 1 179 ? -4.030 14.498 14.078 1.00 89.06 179 MET A CA 1
ATOM 1422 C C . MET A 1 179 ? -2.840 13.551 14.203 1.00 89.06 179 MET A C 1
ATOM 1424 O O . MET A 1 179 ? -1.778 13.835 13.655 1.00 89.06 179 MET A O 1
ATOM 1428 N N . THR A 1 180 ? -3.026 12.427 14.889 1.00 91.75 180 THR A N 1
ATOM 1429 C CA . THR A 1 180 ? -2.029 11.365 15.046 1.00 91.75 180 THR A CA 1
ATOM 1430 C C . THR A 1 180 ? -2.682 10.006 14.763 1.00 91.75 180 THR A C 1
ATOM 1432 O O . THR A 1 180 ? -3.918 9.904 14.837 1.00 91.75 180 THR A O 1
ATOM 1435 N N . PRO A 1 181 ? -1.907 8.959 14.419 1.00 93.75 181 PRO A N 1
ATOM 1436 C CA . PRO A 1 181 ? -2.472 7.625 14.238 1.00 93.75 181 PRO A CA 1
ATOM 1437 C C . PRO A 1 181 ? -3.102 7.111 15.540 1.00 93.75 181 PRO A C 1
ATOM 1439 O O . PRO A 1 181 ? -4.135 6.446 15.496 1.00 93.75 181 PRO A O 1
ATOM 1442 N N . GLU A 1 182 ? -2.572 7.507 16.698 1.00 95.12 182 GLU A N 1
ATOM 1443 C CA . GLU A 1 182 ? -3.082 7.120 18.011 1.00 95.12 182 GLU A CA 1
ATOM 1444 C C . GLU A 1 182 ? -4.494 7.638 18.268 1.00 95.12 182 GLU A C 1
ATOM 1446 O O . GLU A 1 182 ? -5.395 6.899 18.671 1.00 95.12 182 GLU A O 1
ATOM 1451 N N . GLN A 1 183 ? -4.720 8.913 17.956 1.00 94.62 183 GLN A N 1
ATOM 1452 C CA . GLN A 1 183 ? -6.038 9.528 18.072 1.00 94.62 183 GLN A CA 1
ATOM 1453 C C . GLN A 1 183 ? -7.079 8.862 17.166 1.00 94.62 183 GLN A C 1
ATOM 1455 O O . GLN A 1 183 ? -8.273 8.946 17.448 1.00 94.62 183 GLN A O 1
ATOM 1460 N N . ALA A 1 184 ? -6.668 8.228 16.064 1.00 95.12 184 ALA A N 1
ATOM 1461 C CA . ALA A 1 184 ? -7.599 7.511 15.197 1.00 95.12 184 ALA A CA 1
ATOM 1462 C C . ALA A 1 184 ? -8.110 6.212 15.835 1.00 95.12 184 ALA A C 1
ATOM 1464 O O . ALA A 1 184 ? -9.241 5.810 15.554 1.00 95.12 184 ALA A O 1
ATOM 1465 N N . VAL A 1 185 ? -7.315 5.578 16.705 1.00 97.06 185 VAL A N 1
ATOM 1466 C CA . VAL A 1 185 ? -7.579 4.213 17.188 1.00 97.06 185 VAL A CA 1
ATOM 1467 C C . VAL A 1 185 ? -7.917 4.102 18.674 1.00 97.06 185 VAL A C 1
ATOM 1469 O O . VAL A 1 185 ? -8.441 3.070 19.078 1.00 97.06 185 VAL A O 1
ATOM 1472 N N . ILE A 1 186 ? -7.704 5.150 19.477 1.00 96.12 186 ILE A N 1
ATOM 1473 C CA . ILE A 1 186 ? -7.858 5.107 20.947 1.00 96.12 186 ILE A CA 1
ATOM 1474 C C . ILE A 1 186 ? -9.219 4.582 21.445 1.00 96.12 186 ILE A C 1
ATOM 1476 O O . ILE A 1 186 ? -9.291 3.947 22.487 1.00 96.12 186 ILE A O 1
ATOM 1480 N N . ASN A 1 187 ? -10.299 4.805 20.690 1.00 95.19 187 ASN A N 1
ATOM 1481 C CA . ASN A 1 187 ? -11.648 4.310 21.003 1.00 95.19 187 ASN A CA 1
ATOM 1482 C C . ASN A 1 187 ? -12.204 3.400 19.895 1.00 95.19 187 ASN A C 1
ATOM 1484 O O . ASN A 1 187 ? -13.420 3.238 19.757 1.00 95.19 187 ASN A O 1
ATOM 1488 N N . ALA A 1 188 ? -11.332 2.877 19.034 1.00 96.38 188 ALA A N 1
ATOM 1489 C CA . ALA A 1 188 ? -11.741 2.098 17.882 1.00 96.38 188 ALA A CA 1
ATOM 1490 C C . ALA A 1 188 ? -12.055 0.654 18.281 1.00 96.38 188 ALA A C 1
ATOM 1492 O O . ALA A 1 188 ? -11.228 -0.063 18.830 1.00 96.38 188 ALA A O 1
ATOM 1493 N N . THR A 1 189 ? -13.261 0.216 17.932 1.00 96.12 189 THR A N 1
ATOM 1494 C CA . THR A 1 189 ? -13.656 -1.202 17.966 1.00 96.12 189 THR A CA 1
ATOM 1495 C C . THR A 1 189 ? -13.060 -1.984 16.794 1.00 96.12 189 THR A C 1
ATOM 1497 O O . THR A 1 189 ? -12.915 -3.198 16.855 1.00 96.12 189 THR A O 1
ATOM 1500 N N . HIS A 1 190 ? -12.714 -1.279 15.718 1.00 97.25 190 HIS A N 1
ATOM 1501 C CA . HIS A 1 190 ? -12.177 -1.852 14.495 1.00 97.25 190 HIS A CA 1
ATOM 1502 C C . HIS A 1 190 ? -11.112 -0.921 13.919 1.00 97.25 190 HIS A C 1
ATOM 1504 O O . HIS A 1 190 ? -11.295 0.297 13.916 1.00 97.25 190 HIS A O 1
ATOM 1510 N N . VAL A 1 191 ? -10.020 -1.473 13.403 1.00 97.38 191 VAL A N 1
ATOM 1511 C CA . VAL A 1 191 ? -8.893 -0.716 12.856 1.00 97.38 191 VAL A CA 1
ATOM 1512 C C . VAL A 1 191 ? -8.568 -1.210 11.452 1.00 97.38 191 VAL A C 1
ATOM 1514 O O . VAL A 1 191 ? -8.443 -2.406 11.208 1.00 97.38 191 VAL A O 1
ATOM 1517 N N . VAL A 1 192 ? -8.408 -0.273 10.527 1.00 96.44 192 VAL A N 1
ATOM 1518 C CA . VAL A 1 192 ? -8.050 -0.505 9.127 1.00 96.44 192 VAL A CA 1
ATOM 1519 C C . VAL A 1 192 ? -6.704 0.149 8.868 1.00 96.44 192 VAL A C 1
ATOM 1521 O O . VAL A 1 192 ? -6.552 1.351 9.083 1.00 96.44 192 VAL A O 1
ATOM 1524 N N . ILE A 1 193 ? -5.738 -0.613 8.361 1.00 95.31 193 ILE A N 1
ATOM 1525 C CA . ILE A 1 193 ? -4.406 -0.100 8.022 1.00 95.31 193 ILE A CA 1
ATOM 1526 C C . ILE A 1 193 ? -4.195 -0.262 6.514 1.00 95.31 193 ILE A C 1
ATOM 1528 O O . ILE A 1 193 ? -4.004 -1.364 5.993 1.00 95.31 193 ILE A O 1
ATOM 1532 N N . ALA A 1 194 ? -4.281 0.859 5.801 1.00 91.88 194 ALA A N 1
ATOM 1533 C CA . ALA A 1 194 ? -4.211 0.951 4.344 1.00 91.88 194 ALA A CA 1
ATOM 1534 C C . ALA A 1 194 ? -3.232 2.062 3.929 1.00 91.88 194 ALA A C 1
ATOM 1536 O O . ALA A 1 194 ? -3.603 3.045 3.272 1.00 91.88 194 ALA A O 1
ATOM 1537 N N . VAL A 1 195 ? -1.982 1.910 4.364 1.00 88.88 195 VAL A N 1
ATOM 1538 C CA . VAL A 1 195 ? -0.881 2.841 4.109 1.00 88.88 195 VAL A CA 1
ATOM 1539 C C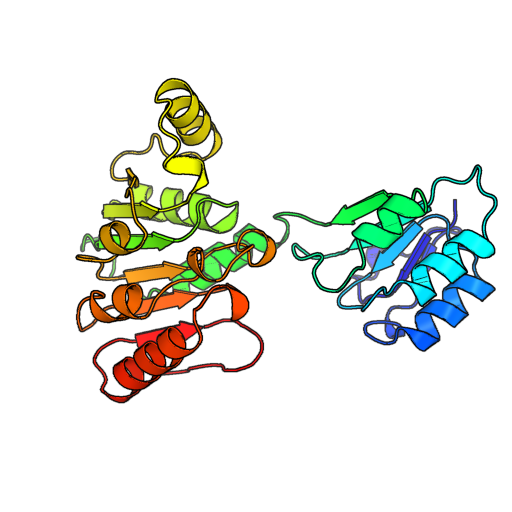 . VAL A 1 195 ? -0.069 2.334 2.924 1.00 88.88 195 VAL A C 1
ATOM 1541 O O . VAL A 1 195 ? 0.129 1.137 2.747 1.00 88.88 195 VAL A O 1
ATOM 1544 N N . ASP A 1 196 ? 0.386 3.255 2.084 1.00 83.06 196 ASP A N 1
ATOM 1545 C CA . ASP A 1 196 ? 1.344 2.923 1.036 1.00 83.06 196 ASP A CA 1
ATOM 1546 C C . ASP A 1 196 ? 2.737 2.832 1.666 1.00 83.06 196 ASP A C 1
ATOM 1548 O O . ASP A 1 196 ? 3.199 3.806 2.263 1.00 83.06 196 ASP A O 1
ATOM 1552 N N . ALA A 1 197 ? 3.400 1.683 1.563 1.00 80.25 197 ALA A N 1
ATOM 1553 C CA . ALA A 1 197 ? 4.723 1.486 2.150 1.00 80.25 197 ALA A CA 1
ATOM 1554 C C . ALA A 1 197 ? 5.756 2.468 1.587 1.00 80.25 197 ALA A C 1
ATOM 1556 O O . ALA A 1 197 ? 6.623 2.927 2.323 1.00 80.25 197 ALA A O 1
ATOM 1557 N N . ASP A 1 198 ? 5.607 2.867 0.321 1.00 76.62 198 ASP A N 1
ATOM 1558 C CA . ASP A 1 198 ? 6.495 3.842 -0.313 1.00 76.62 198 ASP A CA 1
ATOM 1559 C C . ASP A 1 198 ? 6.260 5.274 0.215 1.00 76.62 198 ASP A C 1
ATOM 1561 O O . ASP A 1 198 ? 7.076 6.166 -0.017 1.00 76.62 198 ASP A O 1
ATOM 1565 N N . SER A 1 199 ? 5.163 5.510 0.952 1.00 77.19 199 SER A N 1
ATOM 1566 C CA . SER A 1 199 ? 4.919 6.778 1.655 1.00 77.19 199 SER A CA 1
ATOM 1567 C C . SER A 1 199 ? 5.579 6.861 3.032 1.00 77.19 199 SER A C 1
ATOM 1569 O O . SER A 1 199 ? 5.581 7.942 3.615 1.00 77.19 199 SER A O 1
ATOM 1571 N N . VAL A 1 200 ? 6.136 5.753 3.535 1.00 81.31 200 VAL A N 1
ATOM 1572 C CA . VAL A 1 200 ? 6.903 5.700 4.786 1.00 81.31 200 VAL A CA 1
ATOM 1573 C C . VAL A 1 200 ? 8.383 5.758 4.432 1.00 81.31 200 VAL A C 1
ATOM 1575 O O . VAL A 1 200 ? 8.973 4.795 3.946 1.00 81.31 200 VAL A O 1
ATOM 1578 N N . THR A 1 201 ? 8.981 6.926 4.633 1.00 74.56 201 THR A N 1
ATOM 1579 C CA . THR A 1 201 ? 10.342 7.244 4.178 1.00 74.56 201 THR A CA 1
ATOM 1580 C C . THR A 1 201 ? 11.383 7.182 5.289 1.00 74.56 201 THR A C 1
ATOM 1582 O O . THR A 1 201 ? 12.580 7.104 5.011 1.00 74.56 201 THR A O 1
ATOM 1585 N N . ASN A 1 202 ? 10.947 7.209 6.548 1.00 78.25 202 ASN A N 1
ATOM 1586 C CA . ASN A 1 202 ? 11.812 7.136 7.719 1.00 78.25 202 ASN A CA 1
ATOM 1587 C C . ASN A 1 202 ? 11.149 6.353 8.864 1.00 78.25 202 ASN A C 1
ATOM 1589 O O . ASN A 1 202 ? 9.936 6.159 8.891 1.00 78.25 202 ASN A O 1
ATOM 1593 N N . VAL A 1 203 ? 11.962 5.921 9.830 1.00 73.06 203 VAL A N 1
ATOM 1594 C CA . VAL A 1 203 ? 11.518 5.110 10.979 1.00 73.06 203 VAL A CA 1
ATOM 1595 C C . VAL A 1 203 ? 10.499 5.820 11.878 1.00 73.06 203 VAL A C 1
ATOM 1597 O O . VAL A 1 203 ? 9.697 5.159 12.524 1.00 73.06 203 VAL A O 1
ATOM 1600 N N . ASN A 1 204 ? 10.478 7.157 11.894 1.00 75.62 204 ASN A N 1
ATOM 1601 C CA . ASN A 1 204 ? 9.539 7.927 12.718 1.00 75.62 204 ASN A CA 1
ATOM 1602 C C . ASN A 1 204 ? 8.132 8.005 12.099 1.00 75.62 204 ASN A C 1
ATOM 1604 O O . ASN A 1 204 ? 7.187 8.397 12.776 1.00 75.62 204 ASN A O 1
ATOM 1608 N N . GLU A 1 205 ? 7.990 7.656 10.818 1.00 78.62 205 GLU A N 1
ATOM 1609 C CA . GLU A 1 205 ? 6.705 7.570 10.111 1.00 78.62 205 GLU A CA 1
ATOM 1610 C C . GLU A 1 205 ? 6.055 6.185 10.236 1.00 78.62 205 GLU A C 1
ATOM 1612 O O . GLU A 1 205 ? 4.910 5.999 9.817 1.00 78.62 205 GLU A O 1
ATOM 1617 N N . GLN A 1 206 ? 6.777 5.214 10.801 1.00 87.19 206 GLN A N 1
ATOM 1618 C CA . GLN A 1 206 ? 6.257 3.879 11.052 1.00 87.19 206 GLN A CA 1
ATOM 1619 C C . GLN A 1 206 ? 5.244 3.884 12.201 1.00 87.19 206 GLN A C 1
ATOM 1621 O O . GLN A 1 206 ? 5.326 4.676 13.139 1.00 87.19 206 GLN A O 1
ATOM 1626 N N . LEU A 1 207 ? 4.296 2.949 12.153 1.00 91.00 207 LEU A N 1
ATOM 1627 C CA . LEU A 1 207 ? 3.389 2.697 13.265 1.00 91.00 207 LEU A CA 1
ATOM 1628 C C . LEU A 1 207 ? 4.182 2.131 14.444 1.00 91.00 207 LEU A C 1
ATOM 1630 O O . LEU A 1 207 ? 4.823 1.084 14.334 1.00 91.00 207 LEU A O 1
ATOM 1634 N N . SER A 1 208 ? 4.147 2.865 15.551 1.00 92.12 208 SER A N 1
ATOM 1635 C CA . SER A 1 208 ? 4.941 2.612 16.747 1.00 92.12 208 SER A CA 1
ATOM 1636 C C . SER A 1 208 ? 4.340 1.517 17.633 1.00 92.12 208 SER A C 1
ATOM 1638 O O . SER A 1 208 ? 3.234 1.022 17.409 1.00 92.12 208 SER A O 1
ATOM 1640 N N . LYS A 1 209 ? 5.058 1.148 18.697 1.00 92.12 209 LYS A N 1
ATOM 1641 C CA . LYS A 1 209 ? 4.512 0.257 19.730 1.00 92.12 209 LYS A CA 1
ATOM 1642 C C . LYS A 1 209 ? 3.338 0.909 20.469 1.00 92.12 209 LYS A C 1
ATOM 1644 O O . LYS A 1 209 ? 2.369 0.223 20.785 1.00 92.12 209 LYS A O 1
ATOM 1649 N N . GLU A 1 210 ? 3.393 2.223 20.696 1.00 92.81 210 GLU A N 1
ATOM 1650 C CA . GLU A 1 210 ? 2.346 2.989 21.374 1.00 92.81 210 GLU A CA 1
ATOM 1651 C C . GLU A 1 210 ? 1.035 2.896 20.594 1.00 92.81 210 GLU A C 1
ATOM 1653 O O . GLU A 1 210 ? -0.013 2.666 21.195 1.00 92.81 210 GLU A O 1
ATOM 1658 N N . PHE A 1 211 ? 1.106 2.964 19.259 1.00 94.81 211 PHE A N 1
ATOM 1659 C CA . PHE A 1 211 ? -0.047 2.781 18.382 1.00 94.81 211 PHE A CA 1
ATOM 1660 C C . PHE A 1 211 ? -0.791 1.468 18.654 1.00 94.81 211 PHE A C 1
ATOM 1662 O O . PHE A 1 211 ? -2.016 1.475 18.730 1.00 94.81 211 PHE A O 1
ATOM 1669 N N . PHE A 1 212 ? -0.084 0.349 18.840 1.00 94.81 212 PHE A N 1
ATOM 1670 C CA . PHE A 1 212 ? -0.731 -0.935 19.128 1.00 94.81 212 PHE A CA 1
ATOM 1671 C C . PHE A 1 212 ? -1.120 -1.109 20.594 1.00 94.81 212 PHE A C 1
ATOM 1673 O O . PHE A 1 212 ? -2.049 -1.860 20.874 1.00 94.81 212 PHE A O 1
ATOM 1680 N N . GLN A 1 213 ? -0.458 -0.436 21.536 1.00 94.38 213 GLN A N 1
ATOM 1681 C CA . GLN A 1 213 ? -0.775 -0.525 22.968 1.00 94.38 213 GLN A CA 1
ATOM 1682 C C . GLN A 1 213 ? -2.094 0.163 23.330 1.00 94.38 213 GLN A C 1
ATOM 1684 O O . GLN A 1 213 ? -2.840 -0.333 24.169 1.00 94.38 213 GLN A O 1
ATOM 1689 N N . ILE A 1 214 ? -2.412 1.279 22.682 1.00 95.88 214 ILE A N 1
ATOM 1690 C CA . ILE A 1 214 ? -3.640 2.039 22.961 1.00 95.88 214 ILE A CA 1
ATOM 1691 C C . ILE A 1 214 ? -4.897 1.436 22.323 1.00 95.88 214 ILE A C 1
ATOM 1693 O O . ILE A 1 214 ? -6.000 1.873 22.644 1.00 95.88 214 ILE A O 1
ATOM 1697 N N . ILE A 1 215 ? -4.752 0.490 21.385 1.00 96.88 215 ILE A N 1
ATOM 1698 C CA . ILE A 1 215 ? -5.905 -0.136 20.735 1.00 96.88 215 ILE A CA 1
ATOM 1699 C C . ILE A 1 215 ? -6.721 -0.863 21.818 1.00 96.88 215 ILE A C 1
ATOM 1701 O O . ILE A 1 215 ? -6.142 -1.648 22.583 1.00 96.88 215 ILE A O 1
ATOM 1705 N N . PRO A 1 216 ? -8.040 -0.618 21.915 1.00 97.00 216 PRO A N 1
ATOM 1706 C CA . PRO A 1 216 ? -8.881 -1.253 22.922 1.00 97.00 216 PRO A CA 1
ATOM 1707 C C . PRO A 1 216 ? -8.854 -2.782 22.856 1.00 97.00 216 PRO A C 1
ATOM 1709 O O . PRO A 1 216 ? -8.748 -3.375 21.782 1.00 97.00 216 PRO A O 1
ATOM 1712 N N . ASN A 1 217 ? -9.012 -3.430 24.013 1.00 95.94 217 ASN A N 1
ATOM 1713 C CA . ASN A 1 217 ? -9.241 -4.872 24.051 1.00 95.94 217 ASN A CA 1
ATOM 1714 C C . ASN A 1 217 ? -10.548 -5.230 23.318 1.00 95.94 217 ASN A C 1
ATOM 1716 O O . ASN A 1 217 ? -11.523 -4.480 23.359 1.00 95.94 217 ASN A O 1
ATOM 1720 N N . GLY A 1 218 ? -10.565 -6.381 22.652 1.00 94.25 218 GLY A N 1
ATOM 1721 C CA . GLY A 1 218 ? -11.649 -6.841 21.789 1.00 94.25 218 GLY A CA 1
ATOM 1722 C C . GLY A 1 218 ? -11.661 -6.200 20.399 1.00 94.25 218 GLY A C 1
ATOM 1723 O O . GLY A 1 218 ? -12.500 -6.574 19.581 1.00 94.25 218 GLY A O 1
ATOM 1724 N N . ALA A 1 219 ? -10.756 -5.260 20.103 1.00 95.75 219 ALA A N 1
ATOM 1725 C CA . ALA A 1 219 ? -10.708 -4.635 18.790 1.00 95.75 219 ALA A CA 1
ATOM 1726 C C . ALA A 1 219 ? -10.248 -5.613 17.699 1.00 95.75 219 ALA A C 1
ATOM 1728 O O . ALA A 1 219 ? -9.447 -6.526 17.932 1.00 95.75 219 ALA A O 1
ATOM 1729 N N . ARG A 1 220 ? -10.738 -5.383 16.480 1.00 95.62 220 ARG A N 1
ATOM 1730 C CA . ARG A 1 220 ? -10.341 -6.133 15.285 1.00 95.62 220 ARG A CA 1
ATOM 1731 C C . ARG A 1 220 ? -9.528 -5.273 14.332 1.00 95.62 220 ARG A C 1
ATOM 1733 O O . ARG A 1 220 ? -9.965 -4.190 13.954 1.00 95.62 220 ARG A O 1
ATOM 1740 N N . ILE A 1 221 ? -8.370 -5.768 13.914 1.00 95.56 221 ILE A N 1
ATOM 1741 C CA . ILE A 1 221 ? -7.448 -5.080 13.011 1.00 95.56 221 ILE A CA 1
ATOM 1742 C C . ILE A 1 221 ? -7.435 -5.790 11.658 1.00 95.56 221 ILE A C 1
ATOM 1744 O O . ILE A 1 221 ? -7.260 -7.003 11.594 1.00 95.56 221 ILE A O 1
ATOM 1748 N N . VAL A 1 222 ? -7.562 -5.035 10.570 1.00 95.06 222 VAL A N 1
ATOM 1749 C CA . VAL A 1 222 ? -7.373 -5.536 9.206 1.00 95.06 222 VAL A CA 1
ATOM 1750 C C . VAL A 1 222 ? -6.370 -4.648 8.479 1.00 95.06 222 VAL A C 1
ATOM 1752 O O . VAL A 1 222 ? -6.547 -3.431 8.378 1.00 95.06 222 VAL A O 1
ATOM 1755 N N . SER A 1 223 ? -5.309 -5.255 7.958 1.00 92.62 223 SER A N 1
ATOM 1756 C CA . SER A 1 223 ? -4.244 -4.573 7.225 1.00 92.62 223 SER A CA 1
ATOM 1757 C C . SER A 1 223 ? -3.998 -5.243 5.881 1.00 92.62 223 SER A C 1
ATOM 1759 O O . SER A 1 223 ? -3.988 -6.464 5.786 1.00 92.62 223 SER A O 1
ATOM 1761 N N . VAL A 1 224 ? -3.750 -4.426 4.861 1.00 88.25 224 VAL A N 1
ATOM 1762 C CA . VAL A 1 224 ? -3.282 -4.841 3.518 1.00 88.25 224 VAL A CA 1
ATOM 1763 C C . VAL A 1 224 ? -1.959 -4.150 3.167 1.00 88.25 224 VAL A C 1
ATOM 1765 O O . VAL A 1 224 ? -1.609 -3.945 2.006 1.00 88.25 224 VAL A O 1
ATOM 1768 N N . THR A 1 225 ? -1.278 -3.671 4.203 1.00 86.56 225 THR A N 1
ATOM 1769 C CA . THR A 1 225 ? -0.091 -2.825 4.122 1.00 86.56 225 THR A CA 1
ATOM 1770 C C . THR A 1 225 ? 1.168 -3.671 4.315 1.00 86.56 225 THR A C 1
ATOM 1772 O O . THR A 1 225 ? 1.159 -4.594 5.122 1.00 86.56 225 THR A O 1
ATOM 1775 N N . GLU A 1 226 ? 2.266 -3.352 3.621 1.00 83.31 226 GLU A N 1
ATOM 1776 C CA . GLU A 1 226 ? 3.543 -4.064 3.791 1.00 83.31 226 GLU A CA 1
ATOM 1777 C C . GLU A 1 226 ? 4.150 -3.869 5.194 1.00 83.31 226 GLU A C 1
ATOM 1779 O O . GLU A 1 226 ? 4.008 -2.807 5.803 1.00 83.31 226 GLU A O 1
ATOM 1784 N N . PHE A 1 227 ? 4.934 -4.850 5.662 1.00 81.38 227 PHE A N 1
ATOM 1785 C CA . PHE A 1 227 ? 5.520 -4.831 7.009 1.00 81.38 227 PHE A CA 1
ATOM 1786 C C . PHE A 1 227 ? 6.396 -3.613 7.313 1.00 81.38 227 PHE A C 1
ATOM 1788 O O . PHE A 1 227 ? 6.497 -3.205 8.463 1.00 81.38 227 PHE A O 1
ATOM 1795 N N . ARG A 1 228 ? 6.986 -2.996 6.282 1.00 82.81 228 ARG A N 1
ATOM 1796 C CA . ARG A 1 228 ? 7.846 -1.808 6.408 1.00 82.81 228 ARG A CA 1
ATOM 1797 C C . ARG A 1 228 ? 7.132 -0.594 7.013 1.00 82.81 228 ARG A C 1
ATOM 1799 O O . ARG A 1 228 ? 7.804 0.329 7.461 1.00 82.81 228 ARG A O 1
ATOM 1806 N N . VAL A 1 229 ? 5.797 -0.589 7.034 1.00 87.88 229 VAL A N 1
ATOM 1807 C CA . VAL A 1 229 ? 5.003 0.459 7.692 1.00 87.88 229 VAL A CA 1
ATOM 1808 C C . VAL A 1 229 ? 5.001 0.321 9.214 1.00 87.88 229 VAL A C 1
ATOM 1810 O O . VAL A 1 229 ? 4.737 1.299 9.906 1.00 87.88 229 VAL A O 1
ATOM 1813 N N . PHE A 1 230 ? 5.307 -0.853 9.758 1.00 90.06 230 PHE A N 1
ATOM 1814 C CA . PHE A 1 230 ? 5.374 -1.072 11.199 1.00 90.06 230 PHE A CA 1
ATOM 1815 C C . PHE A 1 230 ? 6.811 -0.924 11.689 1.00 90.06 230 PHE A C 1
ATOM 1817 O O . PHE A 1 230 ? 7.746 -1.381 11.030 1.00 90.06 230 PHE A O 1
ATOM 1824 N N . ALA A 1 231 ? 6.987 -0.315 12.860 1.00 89.38 231 ALA A N 1
ATOM 1825 C CA . ALA A 1 231 ? 8.256 -0.414 13.563 1.00 89.38 231 ALA A CA 1
ATOM 1826 C C . ALA A 1 231 ? 8.453 -1.867 14.024 1.00 89.38 231 ALA A C 1
ATOM 1828 O O . ALA A 1 231 ? 7.484 -2.550 14.352 1.00 89.38 231 ALA A O 1
ATOM 1829 N N . GLU A 1 232 ? 9.695 -2.342 14.077 1.00 81.88 232 GLU A N 1
ATOM 1830 C CA . GLU A 1 232 ? 10.012 -3.742 14.410 1.00 81.88 232 GLU A CA 1
ATOM 1831 C C . GLU A 1 232 ? 9.362 -4.181 15.735 1.00 81.88 232 GLU A C 1
ATOM 1833 O O . GLU A 1 232 ? 8.554 -5.105 15.766 1.00 81.88 232 GLU A O 1
ATOM 1838 N N . VAL A 1 233 ? 9.574 -3.396 16.795 1.00 87.50 233 VAL A N 1
ATOM 1839 C CA . VAL A 1 233 ? 8.993 -3.631 18.131 1.00 87.50 233 VAL A CA 1
ATOM 1840 C C . VAL A 1 233 ? 7.457 -3.545 18.133 1.00 87.50 233 VAL A C 1
ATOM 1842 O O . VAL A 1 233 ? 6.794 -4.081 19.017 1.00 87.50 233 VAL A O 1
ATOM 1845 N N . ALA A 1 234 ? 6.855 -2.856 17.162 1.00 89.75 234 ALA A N 1
ATOM 1846 C CA . ALA A 1 234 ? 5.407 -2.700 17.079 1.00 89.75 234 ALA A CA 1
ATOM 1847 C C . ALA A 1 234 ? 4.717 -4.007 16.655 1.00 89.75 234 ALA A C 1
ATOM 1849 O O . ALA A 1 234 ? 3.634 -4.321 17.156 1.00 89.75 234 ALA A O 1
ATOM 1850 N N . LEU A 1 235 ? 5.361 -4.790 15.781 1.00 87.06 235 LEU A N 1
ATOM 1851 C CA . LEU A 1 235 ? 4.866 -6.106 15.372 1.00 87.06 235 LEU A CA 1
ATOM 1852 C C . LEU A 1 235 ? 4.900 -7.106 16.529 1.00 87.06 235 LEU A C 1
ATOM 1854 O O . LEU A 1 235 ? 3.933 -7.845 16.698 1.00 87.06 235 LEU A O 1
ATOM 1858 N N . ASP A 1 236 ? 5.937 -7.074 17.369 1.00 89.50 236 ASP A N 1
ATOM 1859 C CA . ASP A 1 236 ? 6.020 -7.933 18.557 1.00 89.50 236 ASP A CA 1
ATOM 1860 C C . ASP A 1 236 ? 4.858 -7.673 19.523 1.00 89.50 236 ASP A C 1
ATOM 1862 O O . ASP A 1 236 ? 4.220 -8.606 20.012 1.00 89.50 236 ASP A O 1
ATOM 1866 N N . ILE A 1 237 ? 4.525 -6.396 19.751 1.00 93.19 237 ILE A N 1
ATOM 1867 C CA . ILE A 1 237 ? 3.369 -6.016 20.570 1.00 93.19 237 ILE A CA 1
ATOM 1868 C C . ILE A 1 237 ? 2.067 -6.507 19.938 1.00 93.19 237 ILE A C 1
ATOM 1870 O O . ILE A 1 237 ? 1.228 -7.069 20.640 1.00 93.19 237 ILE A O 1
ATOM 1874 N N . LEU A 1 238 ? 1.881 -6.315 18.630 1.00 91.69 238 LEU A N 1
ATOM 1875 C CA . LEU A 1 238 ? 0.694 -6.800 17.926 1.00 91.69 238 LEU A CA 1
ATOM 1876 C C . LEU A 1 238 ? 0.534 -8.319 18.091 1.00 91.69 238 LEU A C 1
ATOM 1878 O O . LEU A 1 238 ? -0.535 -8.775 18.495 1.00 91.69 238 LEU A O 1
ATOM 1882 N N . ILE A 1 239 ? 1.595 -9.084 17.821 1.00 90.31 239 ILE A N 1
ATOM 1883 C CA . ILE A 1 239 ? 1.612 -10.548 17.930 1.00 90.31 239 ILE A CA 1
ATOM 1884 C C . ILE A 1 239 ? 1.287 -10.984 19.358 1.00 90.31 239 ILE A C 1
ATOM 1886 O O . ILE A 1 239 ? 0.442 -11.859 19.553 1.00 90.31 239 ILE A O 1
ATOM 1890 N N . GLU A 1 240 ? 1.905 -10.362 20.363 1.00 93.00 240 GLU A N 1
ATOM 1891 C CA . GLU A 1 240 ? 1.671 -10.733 21.756 1.00 93.00 240 GLU A CA 1
ATOM 1892 C C . GLU A 1 240 ? 0.225 -10.463 22.180 1.00 93.00 240 GLU A C 1
ATOM 1894 O O . GLU A 1 240 ? -0.408 -11.316 22.802 1.00 93.00 240 GLU A O 1
ATOM 1899 N N . ARG A 1 241 ? -0.344 -9.317 21.794 1.00 94.56 241 ARG A N 1
ATOM 1900 C CA . ARG A 1 241 ? -1.741 -8.993 22.116 1.00 94.56 241 ARG A CA 1
ATOM 1901 C C . ARG A 1 241 ? -2.732 -9.922 21.417 1.00 94.56 241 ARG A C 1
ATOM 1903 O O . ARG A 1 241 ? -3.744 -10.285 22.017 1.00 94.56 241 ARG A O 1
ATOM 1910 N N . VAL A 1 242 ? -2.438 -10.334 20.183 1.00 93.19 242 VAL A N 1
ATOM 1911 C CA . VAL A 1 242 ? -3.220 -11.352 19.467 1.00 93.19 242 VAL A CA 1
ATOM 1912 C C . VAL A 1 242 ? -3.143 -12.698 20.195 1.00 93.19 242 VAL A C 1
ATOM 1914 O O . VAL A 1 242 ? -4.175 -13.294 20.497 1.00 93.19 242 VAL A O 1
ATOM 1917 N N . ARG A 1 243 ? -1.937 -13.142 20.576 1.00 92.25 243 ARG A N 1
ATOM 1918 C CA . ARG A 1 243 ? -1.714 -14.398 21.316 1.00 92.25 243 ARG A CA 1
ATOM 1919 C C . ARG A 1 243 ? -2.446 -14.430 22.658 1.00 92.25 243 ARG A C 1
ATOM 1921 O O . ARG A 1 243 ? -2.943 -15.475 23.068 1.00 92.25 243 ARG A O 1
ATOM 1928 N N . GLN A 1 244 ? -2.529 -13.286 23.330 1.00 95.19 244 GLN A N 1
ATOM 1929 C CA . GLN A 1 244 ? -3.251 -13.122 24.592 1.00 95.19 244 GLN A CA 1
ATOM 1930 C C . GLN A 1 244 ? -4.775 -12.977 24.418 1.00 95.19 244 GLN A C 1
ATOM 1932 O O . GLN A 1 244 ? -5.480 -12.795 25.410 1.00 95.19 244 GLN A O 1
ATOM 1937 N N . GLY A 1 245 ? -5.303 -13.013 23.188 1.00 92.94 245 GLY A N 1
ATOM 1938 C CA . GLY A 1 245 ? -6.731 -12.827 22.910 1.00 92.94 245 GLY A CA 1
ATOM 1939 C C . GLY A 1 245 ? -7.243 -11.416 23.212 1.00 92.94 245 GLY A C 1
ATOM 1940 O O . GLY A 1 245 ? -8.448 -11.200 23.326 1.00 92.94 245 GLY A O 1
ATOM 1941 N N . GLN A 1 246 ? -6.340 -10.443 23.363 1.00 95.62 246 GLN A N 1
ATOM 1942 C CA . GLN A 1 246 ? -6.704 -9.059 23.653 1.00 95.62 246 GLN A CA 1
ATOM 1943 C C . GLN A 1 246 ? -7.243 -8.347 22.420 1.00 95.62 246 GLN A C 1
ATOM 1945 O O . GLN A 1 246 ? -8.062 -7.449 22.558 1.00 95.62 246 GLN A O 1
ATOM 1950 N N . ILE A 1 247 ? -6.789 -8.721 21.228 1.00 95.31 247 ILE A N 1
ATOM 1951 C CA . ILE A 1 247 ? -7.237 -8.184 19.940 1.00 95.31 247 ILE A CA 1
ATOM 1952 C C . ILE A 1 247 ? -7.265 -9.320 18.917 1.00 95.31 247 ILE A C 1
ATOM 1954 O O . ILE A 1 247 ? -6.605 -10.338 19.101 1.00 95.31 247 ILE A O 1
ATOM 1958 N N . SER A 1 248 ? -7.996 -9.128 17.822 1.00 94.12 248 SER A N 1
ATOM 1959 C CA . SER A 1 248 ? -7.895 -9.990 16.635 1.00 94.12 248 SER A CA 1
ATOM 1960 C C . SER A 1 248 ? -7.258 -9.211 15.492 1.00 94.12 248 SER A C 1
ATOM 1962 O O . SER A 1 248 ? -7.482 -8.004 15.368 1.00 94.12 248 SER A O 1
ATOM 1964 N N . ALA A 1 249 ? -6.458 -9.872 14.658 1.00 92.06 249 ALA A N 1
ATOM 1965 C CA . ALA A 1 249 ? -5.757 -9.212 13.565 1.00 92.06 249 ALA A CA 1
ATOM 1966 C C . ALA A 1 249 ? -5.717 -10.086 12.311 1.00 92.06 249 ALA A C 1
ATOM 1968 O O . ALA A 1 249 ? -5.456 -11.280 12.386 1.00 92.06 249 ALA A O 1
ATOM 1969 N N . ARG A 1 250 ? -5.930 -9.458 11.152 1.00 90.06 250 ARG A N 1
ATOM 1970 C CA . ARG A 1 250 ? -5.739 -10.040 9.822 1.00 90.06 250 ARG A CA 1
ATOM 1971 C C . ARG A 1 250 ? -4.761 -9.160 9.051 1.00 90.06 250 ARG A C 1
ATOM 1973 O O . ARG A 1 250 ? -5.087 -8.017 8.723 1.00 90.06 250 ARG A O 1
ATOM 1980 N N . LEU A 1 251 ? -3.571 -9.681 8.770 1.00 86.81 251 LEU A N 1
ATOM 1981 C CA . LEU A 1 251 ? -2.541 -8.983 8.001 1.00 86.81 251 LEU A CA 1
ATOM 1982 C C . LEU A 1 251 ? -2.365 -9.678 6.650 1.00 86.81 251 LEU A C 1
ATOM 1984 O O . LEU A 1 251 ? -1.808 -10.764 6.583 1.00 86.81 251 LEU A O 1
ATOM 1988 N N . ASP A 1 252 ? -2.840 -9.053 5.578 1.00 77.06 252 ASP A N 1
ATOM 1989 C CA . ASP A 1 252 ? -2.653 -9.524 4.203 1.00 77.06 252 ASP A CA 1
ATOM 1990 C C . ASP A 1 252 ? -1.353 -8.933 3.632 1.00 77.06 252 ASP A C 1
ATOM 1992 O O . ASP A 1 252 ? -1.347 -8.051 2.770 1.00 77.06 252 ASP A O 1
ATOM 1996 N N . SER A 1 253 ? -0.228 -9.352 4.217 1.00 66.81 253 SER A N 1
ATOM 1997 C CA . SER A 1 253 ? 1.118 -8.947 3.810 1.00 66.81 253 SER A CA 1
ATOM 1998 C C . SER A 1 253 ? 2.060 -10.151 3.828 1.00 66.81 253 SER A C 1
ATOM 2000 O O . SER A 1 253 ? 2.157 -10.858 4.823 1.00 66.81 253 SER A O 1
ATOM 2002 N N . HIS A 1 254 ? 2.758 -10.350 2.707 1.00 48.88 254 HIS A N 1
ATOM 2003 C CA . HIS A 1 254 ? 3.362 -11.582 2.163 1.00 48.88 254 HIS A CA 1
ATOM 2004 C C . HIS A 1 254 ? 4.316 -12.457 3.025 1.00 48.88 254 HIS A C 1
ATOM 2006 O O . HIS A 1 254 ? 4.996 -13.302 2.447 1.00 48.88 254 HIS A O 1
ATOM 2012 N N . ALA A 1 255 ? 4.411 -12.306 4.349 1.00 39.28 255 ALA A N 1
ATOM 2013 C CA . ALA A 1 255 ? 5.360 -13.068 5.177 1.00 39.28 255 ALA A CA 1
ATOM 2014 C C . ALA A 1 255 ? 4.794 -13.664 6.477 1.00 39.28 255 ALA A C 1
ATOM 2016 O O . ALA A 1 255 ? 5.396 -14.593 7.000 1.00 39.28 255 ALA A O 1
ATOM 2017 N N . PHE A 1 256 ? 3.646 -13.205 6.976 1.00 43.38 256 PHE A N 1
ATOM 2018 C CA . PHE A 1 256 ? 3.002 -13.796 8.149 1.00 43.38 256 PHE A CA 1
ATOM 2019 C C . PHE A 1 256 ? 1.497 -13.605 8.020 1.00 43.38 256 PHE A C 1
ATOM 2021 O O . PHE A 1 256 ? 0.975 -12.537 8.337 1.00 43.38 256 PHE A O 1
ATOM 2028 N N . ASP A 1 257 ? 0.802 -14.644 7.570 1.00 42.88 257 ASP A N 1
ATOM 2029 C CA . ASP A 1 257 ? -0.633 -14.737 7.797 1.00 42.88 257 ASP A CA 1
ATOM 2030 C C . ASP A 1 257 ? -0.821 -14.959 9.306 1.00 42.88 257 ASP A C 1
ATOM 2032 O O . ASP A 1 257 ? -0.859 -16.090 9.789 1.00 42.88 257 ASP A O 1
ATOM 2036 N N . ILE A 1 258 ? -0.877 -13.879 10.088 1.00 46.59 258 ILE A N 1
ATOM 2037 C CA . ILE A 1 258 ? -1.404 -13.965 11.451 1.00 46.59 258 ILE A CA 1
ATOM 2038 C C . ILE A 1 258 ? -2.898 -14.242 11.275 1.00 46.59 258 ILE A C 1
ATOM 2040 O O . ILE A 1 258 ? -3.672 -13.347 10.935 1.00 46.59 258 ILE A O 1
ATOM 2044 N N . ILE A 1 259 ? -3.273 -15.516 11.397 1.00 46.22 259 ILE A N 1
ATOM 2045 C CA . ILE A 1 259 ? -4.659 -15.980 11.377 1.00 46.22 259 ILE A CA 1
ATOM 2046 C C . ILE A 1 259 ? -5.018 -16.428 12.789 1.00 46.22 259 ILE A C 1
ATOM 2048 O O . ILE A 1 259 ? -4.677 -17.539 13.192 1.00 46.22 259 ILE A O 1
ATOM 2052 N N . THR A 1 260 ? -5.739 -15.567 13.502 1.00 45.00 260 THR A N 1
ATOM 2053 C CA . THR A 1 260 ? -6.611 -15.919 14.634 1.00 45.00 260 THR A CA 1
ATOM 2054 C C . THR A 1 260 ? -7.811 -14.988 14.639 1.00 45.00 260 THR A C 1
ATOM 2056 O O . THR A 1 260 ? -7.587 -13.753 14.696 1.00 45.00 260 THR A O 1
#

Radius of gyration: 21.4 Å; chains: 1; bounding box: 50×43×59 Å

pLDDT: mean 85.21, std 13.36, range [39.28, 98.19]

Foldseek 3Di:
DAEEEQADDDPPPQPDPRYHYHRVCAQVLVVVLVCCLVNLGQEYEYENYQADLVSLVSSLVNDDLPRAHEYEYAAQDCPSYPVVSCVVSNHHYYYDPPPCLVVVLVVQVVQQCDDPLPDAFQEFEEDLPSNSLVNQQVSVVSVHQAEYEDPQCLPPDVVSNVVVCVVSVVPGPRYHYDNDSQRRALRGLEYEYEDELVVCDDLVQACELSSLVSHFFNHEYEYAYEPSSHRPVNVVSVLVCCVVNRYHYAYNYDPDRPHD